Protein AF-A0AAN6TRQ9-F1 (afdb_monomer_lite)

Foldseek 3Di:
DDDPDDDDDDPVVVVVLVVVCVVPPDDQDDLVRLCVQQVFQAAAAEEEDQADPDPVLVVLLVCLLLVLLVVVCVVVVVVVNNVRYDYHYDDDCVQRHNDDPLSVLVVLQCCCCPNPVVVRSVPTNDDVVPCVLRCHNFKHWYCHPVQSVLSPDPVCLPPPLRHWIFIAGSVVSVVVVVVCVVVVVVVVVVLVVVVVVVVVVLVVQCVPDDPVVNVVSVVVVVVVVVVVVVVVPPPPVVVVVVVVVRRPRAGSSCSNVSNRRD

Radius of gyration: 25.66 Å; chains: 1; bounding box: 61×47×82 Å

Organism: NCBI:txid2587402

Structure (mmCIF, N/CA/C/O backbone):
data_AF-A0AAN6TRQ9-F1
#
_entry.id   AF-A0AAN6TRQ9-F1
#
loop_
_atom_site.group_PDB
_atom_site.id
_atom_site.type_symbol
_atom_site.label_atom_id
_atom_site.label_alt_id
_atom_site.label_comp_id
_atom_site.label_asym_id
_atom_site.label_entity_id
_atom_site.label_seq_id
_atom_site.pdbx_PDB_ins_code
_atom_site.Cartn_x
_atom_site.Cartn_y
_atom_site.Cartn_z
_atom_site.occupancy
_atom_site.B_iso_or_equiv
_atom_site.auth_seq_id
_atom_site.auth_comp_id
_atom_site.auth_asym_id
_atom_site.auth_atom_id
_atom_site.pdbx_PDB_model_num
ATOM 1 N N . MET A 1 1 ? 8.685 31.682 -26.321 1.00 34.47 1 MET A N 1
ATOM 2 C CA . MET A 1 1 ? 8.101 30.435 -25.786 1.00 34.47 1 MET A CA 1
ATOM 3 C C . MET A 1 1 ? 7.686 30.730 -24.355 1.00 34.47 1 MET A C 1
ATOM 5 O O . MET A 1 1 ? 8.534 31.155 -23.585 1.00 34.47 1 MET A O 1
ATOM 9 N N . ALA A 1 2 ? 6.388 30.681 -24.053 1.00 25.80 2 ALA A N 1
ATOM 10 C CA . ALA A 1 2 ? 5.861 31.024 -22.733 1.00 25.80 2 ALA A CA 1
ATOM 11 C C . ALA A 1 2 ? 6.050 29.839 -21.774 1.00 25.80 2 ALA A C 1
ATOM 13 O O . ALA A 1 2 ? 5.750 28.707 -22.147 1.00 25.80 2 ALA A O 1
ATOM 14 N N . GLN A 1 3 ? 6.563 30.100 -20.569 1.00 24.86 3 GLN A N 1
ATOM 15 C CA . GLN A 1 3 ? 6.623 29.107 -19.496 1.00 24.86 3 GLN A CA 1
ATOM 16 C C . GLN A 1 3 ? 5.197 28.682 -19.107 1.00 24.86 3 GLN A C 1
ATOM 18 O O . GLN A 1 3 ? 4.316 29.547 -19.032 1.00 24.86 3 GLN A O 1
ATOM 23 N N . PRO A 1 4 ? 4.932 27.385 -18.870 1.00 29.94 4 PRO A N 1
ATOM 24 C CA . PRO A 1 4 ? 3.625 26.955 -18.405 1.00 29.94 4 PRO A CA 1
ATOM 25 C C . PRO A 1 4 ? 3.405 27.464 -16.976 1.00 29.94 4 PRO A C 1
ATOM 27 O O . PRO A 1 4 ? 4.242 27.299 -16.091 1.00 29.94 4 PRO A O 1
ATOM 30 N N . ASN A 1 5 ? 2.265 28.122 -16.784 1.00 24.77 5 ASN A N 1
ATOM 31 C CA . ASN A 1 5 ? 1.825 28.718 -15.530 1.00 24.77 5 ASN A CA 1
ATOM 32 C C . ASN A 1 5 ? 1.507 27.596 -14.521 1.00 24.77 5 ASN A C 1
ATOM 34 O O . ASN A 1 5 ? 0.417 27.022 -14.548 1.00 24.77 5 ASN A O 1
ATOM 38 N N . PHE A 1 6 ? 2.466 27.253 -13.660 1.00 32.12 6 PHE A N 1
ATOM 39 C CA . PHE A 1 6 ? 2.251 26.348 -12.532 1.00 32.12 6 PHE A CA 1
ATOM 40 C C . PHE A 1 6 ? 1.432 27.063 -11.454 1.00 32.12 6 PHE A C 1
ATOM 42 O O . PHE A 1 6 ? 1.799 28.148 -11.001 1.00 32.12 6 PHE A O 1
ATOM 49 N N . ARG A 1 7 ? 0.320 26.459 -11.020 1.00 30.28 7 ARG A N 1
ATOM 50 C CA . ARG A 1 7 ? -0.331 26.874 -9.773 1.00 30.28 7 ARG A CA 1
ATOM 51 C C . ARG A 1 7 ? 0.439 26.254 -8.599 1.00 30.28 7 ARG A C 1
ATOM 53 O O . ARG A 1 7 ? 0.740 25.065 -8.672 1.00 30.28 7 ARG A O 1
ATOM 60 N N . PRO A 1 8 ? 0.755 27.019 -7.541 1.00 29.09 8 PRO A N 1
ATOM 61 C CA . PRO A 1 8 ? 1.387 26.471 -6.346 1.00 29.09 8 PRO A CA 1
ATOM 62 C C . PRO A 1 8 ? 0.467 25.447 -5.664 1.00 29.09 8 PRO A C 1
ATOM 64 O O . PRO A 1 8 ? -0.761 25.565 -5.732 1.00 29.09 8 PRO A O 1
ATOM 67 N N . PHE A 1 9 ? 1.078 24.443 -5.029 1.00 37.16 9 PHE A N 1
ATOM 68 C CA . PHE A 1 9 ? 0.403 23.403 -4.253 1.00 37.16 9 PHE A CA 1
ATOM 69 C C . PHE A 1 9 ? -0.529 23.995 -3.181 1.00 37.16 9 PHE A C 1
ATOM 71 O O . PHE A 1 9 ? -0.350 25.117 -2.708 1.00 37.16 9 PHE A O 1
ATOM 78 N N . SER A 1 10 ? -1.553 23.231 -2.786 1.00 39.47 10 SER A N 1
ATOM 79 C CA . SER A 1 10 ? -2.399 23.601 -1.651 1.00 39.47 10 SER A CA 1
ATOM 80 C C . SER A 1 10 ? -1.577 23.553 -0.362 1.00 39.47 10 SER A C 1
ATOM 82 O O . SER A 1 10 ? -0.941 22.545 -0.074 1.00 39.47 10 SER A O 1
ATOM 84 N N . THR A 1 11 ? -1.699 24.587 0.468 1.00 33.66 11 THR A N 1
ATOM 85 C CA . THR A 1 11 ? -0.972 24.763 1.742 1.00 33.66 11 THR A CA 1
ATOM 86 C C . THR A 1 11 ? -1.112 23.613 2.752 1.00 33.66 11 THR A C 1
ATOM 88 O O . THR A 1 11 ? -0.285 23.490 3.644 1.00 33.66 11 THR A O 1
ATOM 91 N N . HIS A 1 12 ? -2.139 22.766 2.624 1.00 32.84 12 HIS A N 1
ATOM 92 C CA . HIS A 1 12 ? -2.345 21.586 3.473 1.00 32.84 12 HIS A CA 1
ATOM 93 C C . HIS A 1 12 ? -1.446 20.407 3.066 1.00 32.84 12 HIS A C 1
ATOM 95 O O . HIS A 1 12 ? -0.814 19.796 3.914 1.00 32.84 12 HIS A O 1
ATOM 101 N N . VAL A 1 13 ? -1.313 20.169 1.756 1.00 37.28 13 VAL A N 1
ATOM 102 C CA . VAL A 1 13 ? -0.462 19.108 1.187 1.00 37.28 13 VAL A CA 1
ATOM 103 C C . VAL A 1 13 ? 1.016 19.433 1.408 1.00 37.28 13 VAL A C 1
ATOM 105 O O . VAL A 1 13 ? 1.807 18.553 1.714 1.00 37.28 13 VAL A O 1
ATOM 108 N N . GLN A 1 14 ? 1.381 20.718 1.337 1.00 35.12 14 GLN A N 1
ATOM 109 C CA . GLN A 1 14 ? 2.723 21.178 1.707 1.00 35.12 14 GLN A CA 1
ATOM 110 C C . GLN A 1 14 ? 3.063 20.863 3.163 1.00 35.12 14 GLN A C 1
ATOM 112 O O . GLN A 1 14 ? 4.163 20.402 3.433 1.00 35.12 14 GLN A O 1
ATOM 117 N N . LYS A 1 15 ? 2.110 21.044 4.080 1.00 39.12 15 LYS A N 1
ATOM 118 C CA . LYS A 1 15 ? 2.327 20.790 5.503 1.00 39.12 15 LYS A CA 1
ATOM 119 C C . LYS A 1 15 ? 2.511 19.298 5.810 1.00 39.12 15 LYS A C 1
ATOM 121 O O . LYS A 1 15 ? 3.395 18.943 6.573 1.00 39.12 15 LYS A O 1
ATOM 126 N N . GLU A 1 16 ? 1.729 18.422 5.183 1.00 39.66 16 GLU A N 1
ATOM 127 C CA . GLU A 1 16 ? 1.841 16.964 5.373 1.00 39.66 16 GLU A CA 1
ATOM 128 C C . GLU A 1 16 ? 3.154 16.384 4.821 1.00 39.66 16 GLU A C 1
ATOM 130 O O . GLU A 1 16 ? 3.711 15.440 5.386 1.00 39.66 16 GLU A O 1
ATOM 135 N N . VAL A 1 17 ? 3.661 16.964 3.729 1.00 40.00 17 VAL A N 1
ATOM 136 C CA . VAL A 1 17 ? 4.976 16.643 3.155 1.00 40.00 17 VAL A CA 1
ATOM 137 C C . VAL A 1 17 ? 6.102 17.216 4.028 1.00 40.00 17 VAL A C 1
ATOM 139 O O . VAL A 1 17 ? 7.085 16.530 4.300 1.00 40.00 17 VAL A O 1
ATOM 142 N N . GLU A 1 18 ? 5.946 18.435 4.551 1.00 39.66 18 GLU A N 1
ATOM 143 C CA . GLU A 1 18 ? 6.893 19.066 5.484 1.00 39.66 18 GLU A CA 1
ATOM 144 C C . GLU A 1 18 ? 7.009 18.304 6.818 1.00 39.66 18 GLU A C 1
ATOM 146 O O . GLU A 1 18 ? 8.126 18.051 7.275 1.00 39.66 18 GLU A O 1
ATOM 151 N N . ASP A 1 19 ? 5.891 17.873 7.411 1.00 46.31 19 ASP A N 1
ATOM 152 C CA . ASP A 1 19 ? 5.863 17.090 8.657 1.00 46.31 19 ASP A CA 1
ATOM 153 C C . ASP A 1 19 ? 6.505 15.698 8.463 1.00 46.31 19 ASP A C 1
ATOM 155 O O . ASP A 1 19 ? 7.190 15.180 9.349 1.00 46.31 19 ASP A O 1
ATOM 159 N N . PHE A 1 20 ? 6.355 15.104 7.275 1.00 43.03 20 PHE A N 1
ATOM 160 C CA . PHE A 1 20 ? 7.018 13.852 6.904 1.00 43.03 20 PHE A CA 1
ATOM 161 C C . PHE A 1 20 ? 8.539 14.015 6.748 1.00 43.03 20 PHE A C 1
ATOM 163 O O . PHE A 1 20 ? 9.301 13.207 7.287 1.00 43.03 20 PHE A O 1
ATOM 170 N N . HIS A 1 21 ? 8.983 15.087 6.086 1.00 41.44 21 HIS A N 1
ATOM 171 C CA . HIS A 1 21 ? 10.401 15.435 5.934 1.00 41.44 21 HIS A CA 1
ATOM 172 C C . HIS A 1 21 ? 11.085 15.811 7.254 1.00 41.44 21 HIS A C 1
ATOM 174 O O . HIS A 1 21 ? 12.287 15.599 7.407 1.00 41.44 21 HIS A O 1
ATOM 180 N N . ALA A 1 22 ? 10.342 16.359 8.219 1.00 48.09 22 ALA A N 1
ATOM 181 C CA . ALA A 1 22 ? 10.867 16.653 9.550 1.00 48.09 22 ALA A CA 1
ATOM 182 C C . ALA A 1 22 ? 11.219 15.377 10.340 1.00 48.09 22 ALA A C 1
ATOM 184 O O . ALA A 1 22 ? 12.119 15.402 11.180 1.00 48.09 22 ALA A O 1
ATOM 185 N N . LEU A 1 23 ? 10.529 14.265 10.059 1.00 41.12 23 LEU A N 1
ATOM 186 C CA . LEU A 1 23 ? 10.746 12.961 10.696 1.00 41.12 23 LEU A CA 1
ATOM 187 C C . LEU A 1 23 ? 11.734 12.066 9.930 1.00 41.12 23 LEU A C 1
ATOM 189 O O . LEU A 1 23 ? 12.375 11.215 10.545 1.00 41.12 23 LEU A O 1
ATOM 193 N N . HIS A 1 24 ? 11.885 12.275 8.620 1.00 44.88 24 HIS A N 1
ATOM 194 C CA . HIS A 1 24 ? 12.792 11.524 7.748 1.00 44.88 24 HIS A CA 1
ATOM 195 C C . HIS A 1 24 ? 13.655 12.520 6.963 1.00 44.88 24 HIS A C 1
ATOM 197 O O . HIS A 1 24 ? 13.258 12.956 5.878 1.00 44.88 24 HIS A O 1
ATOM 203 N N . PRO A 1 25 ? 14.798 12.961 7.528 1.00 42.22 25 PRO A N 1
ATOM 204 C CA . PRO A 1 25 ? 15.651 13.932 6.866 1.00 42.22 25 PRO A CA 1
ATOM 205 C C . PRO A 1 25 ? 16.107 13.360 5.528 1.00 42.22 25 PRO A C 1
ATOM 207 O O . PRO A 1 25 ? 16.656 12.261 5.485 1.00 42.22 25 PRO A O 1
ATOM 210 N N . ARG A 1 26 ? 15.866 14.131 4.462 1.00 49.53 26 ARG A N 1
ATOM 211 C CA . ARG A 1 26 ? 16.239 13.797 3.085 1.00 49.53 26 ARG A CA 1
ATOM 212 C C . ARG A 1 26 ? 17.622 13.168 3.048 1.00 49.53 26 ARG A C 1
ATOM 214 O O . ARG A 1 26 ? 18.591 13.773 3.518 1.00 49.53 26 ARG A O 1
ATOM 221 N N . THR A 1 27 ? 17.728 11.996 2.443 1.00 50.50 27 THR A N 1
ATOM 222 C CA . THR A 1 27 ? 19.018 11.590 1.913 1.00 50.50 27 THR A CA 1
ATOM 223 C C . THR A 1 27 ? 19.119 12.218 0.529 1.00 50.50 27 THR A C 1
ATOM 225 O O . THR A 1 27 ? 18.255 12.012 -0.308 1.00 50.50 27 THR A O 1
ATOM 228 N N . ASP A 1 28 ? 20.137 13.044 0.271 1.00 50.62 28 ASP A N 1
ATOM 229 C CA . ASP A 1 28 ? 20.375 13.652 -1.055 1.00 50.62 28 ASP A CA 1
ATOM 230 C C . ASP A 1 28 ? 20.793 12.596 -2.111 1.00 50.62 28 ASP A C 1
ATOM 232 O O . ASP A 1 28 ? 21.607 12.870 -2.991 1.00 50.62 28 ASP A O 1
ATOM 236 N N . ARG A 1 29 ? 20.315 11.351 -1.988 1.00 59.12 29 ARG A N 1
ATOM 237 C CA . ARG A 1 29 ? 20.721 10.221 -2.814 1.00 59.12 29 ARG A CA 1
ATOM 238 C C . ARG A 1 29 ? 19.719 10.003 -3.926 1.00 59.12 29 ARG A C 1
ATOM 240 O O . ARG A 1 29 ? 18.521 9.912 -3.691 1.00 59.12 29 ARG A O 1
ATOM 247 N N . THR A 1 30 ? 20.214 9.844 -5.145 1.00 68.44 30 THR A N 1
ATOM 248 C CA . THR A 1 30 ? 19.359 9.371 -6.238 1.00 68.44 30 THR A CA 1
ATOM 249 C C . THR A 1 30 ? 18.897 7.933 -5.966 1.00 68.44 30 THR A C 1
ATOM 251 O O . THR A 1 30 ? 19.553 7.180 -5.239 1.00 68.44 30 THR A O 1
ATOM 254 N N . ILE A 1 31 ? 17.806 7.498 -6.607 1.00 69.88 31 ILE A N 1
ATOM 255 C CA . ILE A 1 31 ? 17.335 6.100 -6.543 1.00 69.88 31 ILE A CA 1
ATOM 256 C C . ILE A 1 31 ? 18.476 5.118 -6.870 1.00 69.88 31 ILE A C 1
ATOM 258 O O . ILE A 1 31 ? 18.611 4.078 -6.229 1.00 69.88 31 ILE A O 1
ATOM 262 N N . GLU A 1 32 ? 19.341 5.451 -7.832 1.00 72.56 32 GLU A N 1
ATOM 263 C CA . GLU A 1 32 ? 20.522 4.647 -8.164 1.00 72.56 32 GLU A CA 1
ATOM 264 C C . GLU A 1 32 ? 21.530 4.556 -7.018 1.00 72.56 32 GLU A C 1
ATOM 266 O O . GLU A 1 32 ? 22.071 3.483 -6.742 1.00 72.56 32 GLU A O 1
ATOM 271 N N . GLU A 1 33 ? 21.809 5.679 -6.359 1.00 75.12 33 GLU A N 1
ATOM 272 C CA . GLU A 1 33 ? 22.741 5.737 -5.238 1.00 75.12 33 GLU A CA 1
ATOM 273 C C . GLU A 1 33 ? 22.208 4.952 -4.048 1.00 75.12 33 GLU A C 1
ATOM 275 O O . GLU A 1 33 ? 22.981 4.220 -3.429 1.00 75.12 33 GLU A O 1
ATOM 280 N N . ALA A 1 34 ? 20.904 5.024 -3.774 1.00 73.69 34 ALA A N 1
ATOM 281 C CA . ALA A 1 34 ? 20.248 4.188 -2.775 1.00 73.69 34 ALA A CA 1
ATOM 282 C C . ALA A 1 34 ? 20.371 2.698 -3.138 1.00 73.69 34 ALA A C 1
ATOM 284 O O . ALA A 1 34 ? 20.876 1.906 -2.338 1.00 73.69 34 ALA A O 1
ATOM 285 N N . LEU A 1 35 ? 20.021 2.310 -4.370 1.00 79.25 35 LEU A N 1
ATOM 286 C CA . LEU A 1 35 ? 20.143 0.925 -4.839 1.00 79.25 35 LEU A CA 1
ATOM 287 C C . LEU A 1 35 ? 21.579 0.402 -4.717 1.00 79.25 35 LEU A C 1
ATOM 289 O O . LEU A 1 35 ? 21.809 -0.687 -4.187 1.00 79.25 35 LEU A O 1
ATOM 293 N N . LYS A 1 36 ? 22.569 1.192 -5.139 1.00 82.06 36 LYS A N 1
ATOM 294 C CA . LYS A 1 36 ? 23.987 0.829 -5.057 1.00 82.06 36 LYS A CA 1
ATOM 295 C C . LYS A 1 36 ? 24.478 0.755 -3.615 1.00 82.06 36 LYS A C 1
ATOM 297 O O . LYS A 1 36 ? 25.169 -0.200 -3.259 1.00 82.06 36 LYS A O 1
ATOM 302 N N . HIS A 1 37 ? 24.135 1.742 -2.793 1.00 80.81 37 HIS A N 1
ATOM 303 C CA . HIS A 1 37 ? 24.556 1.820 -1.397 1.00 80.81 37 HIS A CA 1
ATOM 304 C C . HIS A 1 37 ? 24.001 0.646 -0.585 1.00 80.81 37 HIS A C 1
ATOM 306 O O . HIS A 1 37 ? 24.742 0.013 0.168 1.00 80.81 37 HIS A O 1
ATOM 312 N N . TYR A 1 38 ? 22.735 0.287 -0.806 1.00 80.44 38 TYR A N 1
ATOM 313 C CA . TYR A 1 38 ? 22.096 -0.842 -0.132 1.00 80.44 38 TYR A CA 1
ATOM 314 C C . TYR A 1 38 ? 22.322 -2.184 -0.828 1.00 80.44 38 TYR A C 1
ATOM 316 O O . TYR A 1 38 ? 21.954 -3.213 -0.268 1.00 80.44 38 TYR A O 1
ATOM 324 N N . ARG A 1 39 ? 22.984 -2.214 -1.993 1.00 86.50 39 ARG A N 1
ATOM 325 C CA . ARG A 1 39 ? 23.174 -3.418 -2.826 1.00 86.50 39 ARG A CA 1
ATOM 326 C C . ARG A 1 39 ? 21.841 -4.097 -3.157 1.00 86.50 39 ARG A C 1
ATOM 328 O O . ARG A 1 39 ? 21.713 -5.316 -3.069 1.00 86.50 39 ARG A O 1
ATOM 335 N N . LEU A 1 40 ? 20.853 -3.282 -3.503 1.00 84.62 40 LEU A N 1
ATOM 336 C CA . LEU A 1 40 ? 19.534 -3.704 -3.950 1.00 84.62 40 LEU A CA 1
ATOM 337 C C . LEU A 1 40 ? 19.499 -3.745 -5.477 1.00 84.62 40 LEU A C 1
ATOM 339 O O . LEU A 1 40 ? 20.074 -2.892 -6.150 1.00 84.62 40 LEU A O 1
ATOM 343 N N . CYS A 1 41 ? 18.806 -4.738 -6.025 1.00 78.94 41 CYS A N 1
ATOM 344 C CA . CYS A 1 41 ? 18.667 -4.919 -7.470 1.00 78.94 41 CYS A CA 1
ATOM 345 C C . CYS A 1 41 ? 17.336 -4.393 -8.029 1.00 78.94 41 CYS A C 1
ATOM 347 O O . CYS A 1 41 ? 17.154 -4.385 -9.245 1.00 78.94 41 CYS A O 1
ATOM 349 N N . GLN A 1 42 ? 16.405 -3.983 -7.162 1.00 84.12 42 GLN A N 1
ATOM 350 C CA . GLN A 1 42 ? 15.061 -3.546 -7.541 1.00 84.12 42 GLN A CA 1
ATOM 351 C C . GLN A 1 42 ? 14.572 -2.394 -6.659 1.00 84.12 42 GLN A C 1
ATOM 353 O O . GLN A 1 42 ? 14.795 -2.394 -5.445 1.00 84.12 42 GLN A O 1
ATOM 358 N N . CYS A 1 43 ? 13.847 -1.457 -7.270 1.00 81.19 43 CYS A N 1
ATOM 359 C CA . CYS A 1 43 ? 13.016 -0.452 -6.607 1.00 81.19 43 CYS A CA 1
ATOM 360 C C . CYS A 1 43 ? 11.564 -0.550 -7.117 1.00 81.19 43 CYS A C 1
ATOM 362 O O . CYS A 1 43 ? 11.245 -1.405 -7.939 1.00 81.19 43 CYS A O 1
ATOM 364 N N . GLY A 1 44 ? 10.656 0.280 -6.614 1.00 84.31 44 GLY A N 1
ATOM 365 C CA . GLY A 1 44 ? 9.241 0.326 -6.991 1.00 84.31 44 GLY A CA 1
ATOM 366 C C . GLY A 1 44 ? 8.309 -0.156 -5.889 1.00 84.31 44 GLY A C 1
ATOM 367 O O . GLY A 1 44 ? 8.671 -0.160 -4.720 1.00 84.31 44 GLY A O 1
ATOM 368 N N . PHE A 1 45 ? 7.095 -0.556 -6.251 1.00 86.25 45 PHE A N 1
ATOM 369 C CA . PHE A 1 45 ? 6.044 -0.847 -5.280 1.00 86.25 45 PHE A CA 1
ATOM 370 C C . PHE A 1 45 ? 5.497 -2.261 -5.421 1.00 86.25 45 PHE A C 1
ATOM 372 O O . PHE A 1 45 ? 5.402 -2.816 -6.523 1.00 86.25 45 PHE A O 1
ATOM 379 N N . VAL A 1 46 ? 5.080 -2.804 -4.281 1.00 93.62 46 VAL A N 1
ATOM 380 C CA . VAL A 1 46 ? 4.182 -3.954 -4.211 1.00 93.62 46 VAL A CA 1
ATOM 381 C C . VAL A 1 46 ? 2.752 -3.428 -4.140 1.00 93.62 46 VAL A C 1
ATOM 383 O O . VAL A 1 46 ? 2.451 -2.576 -3.309 1.00 93.62 46 VAL A O 1
ATOM 386 N N . ILE A 1 47 ? 1.880 -3.907 -5.022 1.00 94.94 47 ILE A N 1
ATOM 387 C CA . ILE A 1 47 ? 0.473 -3.517 -5.114 1.00 94.94 47 ILE A CA 1
ATOM 388 C C . ILE A 1 47 ? -0.382 -4.746 -4.814 1.00 94.94 47 ILE A C 1
ATOM 390 O O . ILE A 1 47 ? -0.287 -5.745 -5.525 1.00 94.94 47 ILE A O 1
ATOM 394 N N . PHE A 1 48 ? -1.238 -4.659 -3.802 1.00 96.69 48 PHE A N 1
ATOM 395 C CA . PHE A 1 48 ? -2.271 -5.654 -3.531 1.00 96.69 48 PHE A CA 1
ATOM 396 C C . PHE A 1 48 ? -3.582 -5.228 -4.185 1.00 96.69 48 PHE A C 1
ATOM 398 O O . PHE A 1 48 ? -4.089 -4.135 -3.919 1.00 96.69 48 PHE A O 1
ATOM 405 N N . ARG A 1 49 ? -4.132 -6.101 -5.033 1.00 96.94 49 ARG A N 1
ATOM 406 C CA . ARG A 1 49 ? -5.487 -5.947 -5.565 1.00 96.94 49 ARG A CA 1
ATOM 407 C C . ARG A 1 49 ? -6.484 -6.553 -4.581 1.00 96.94 49 ARG A C 1
ATOM 409 O O . ARG A 1 49 ? -6.554 -7.778 -4.464 1.00 96.94 49 ARG A O 1
ATOM 416 N N . CYS A 1 50 ? -7.261 -5.696 -3.929 1.00 96.62 50 CYS A N 1
ATOM 417 C CA . CYS A 1 50 ? -8.222 -6.078 -2.893 1.00 96.62 50 CYS A CA 1
ATOM 418 C C . CYS A 1 50 ? -9.686 -5.996 -3.357 1.00 96.62 50 CYS A C 1
ATOM 420 O O . CYS A 1 50 ? -10.604 -6.195 -2.575 1.00 96.62 50 CYS A O 1
ATOM 422 N N . THR A 1 51 ? -9.921 -5.687 -4.632 1.00 94.25 51 THR A N 1
ATOM 423 C CA . THR A 1 51 ? -11.251 -5.728 -5.252 1.00 94.25 51 THR A CA 1
ATOM 424 C C . THR A 1 51 ? -11.171 -6.319 -6.654 1.00 94.25 51 THR A C 1
ATOM 426 O O . THR A 1 51 ? -10.278 -6.009 -7.460 1.00 94.25 51 THR A O 1
ATOM 429 N N . TYR A 1 52 ? -12.146 -7.165 -6.969 1.00 95.62 52 TYR A N 1
ATOM 430 C CA . TYR A 1 52 ? -12.263 -7.819 -8.271 1.00 95.62 52 TYR A CA 1
ATOM 431 C C . TYR A 1 52 ? -13.555 -7.436 -9.005 1.00 95.62 52 TYR A C 1
ATOM 433 O O . TYR A 1 52 ? -13.868 -8.001 -10.055 1.00 95.62 52 TYR A O 1
ATOM 441 N N . ARG A 1 53 ? -14.273 -6.415 -8.515 1.00 92.12 53 ARG A N 1
ATOM 442 C CA . ARG A 1 53 ? -15.595 -5.998 -9.022 1.00 92.12 53 ARG A CA 1
ATOM 443 C C . ARG A 1 53 ? -15.567 -5.441 -10.444 1.00 92.12 53 ARG A C 1
ATOM 445 O O . ARG A 1 53 ? -16.554 -5.553 -11.169 1.00 92.12 53 ARG A O 1
ATOM 452 N N . SER A 1 54 ? -14.449 -4.850 -10.875 1.00 92.38 54 SER A N 1
ATOM 453 C CA . SER A 1 54 ? -14.306 -4.340 -12.241 1.00 92.38 54 SER A CA 1
ATOM 454 C C . SER A 1 54 ? -12.890 -4.472 -12.792 1.00 92.38 54 SER A C 1
ATOM 456 O O . SER A 1 54 ? -11.973 -3.757 -12.389 1.00 92.38 54 SER A O 1
ATOM 458 N N . GLN A 1 55 ? -12.731 -5.333 -13.799 1.00 93.81 55 GLN A N 1
ATOM 459 C CA . GLN A 1 55 ? -11.467 -5.464 -14.523 1.00 93.81 55 GLN A CA 1
ATOM 460 C C . GLN A 1 55 ? -11.104 -4.185 -15.290 1.00 93.81 55 GLN A C 1
ATOM 462 O O . GLN A 1 55 ? -9.953 -3.775 -15.289 1.00 93.81 55 GLN A O 1
ATOM 467 N N . TYR A 1 56 ? -12.093 -3.509 -15.881 1.00 91.75 56 TYR A N 1
ATOM 468 C CA . TYR A 1 56 ? -11.872 -2.259 -16.611 1.00 91.75 56 TYR A CA 1
ATOM 469 C C . TYR A 1 56 ? -11.262 -1.162 -15.723 1.00 91.75 56 TYR A C 1
ATOM 471 O O . TYR A 1 56 ? -10.295 -0.509 -16.119 1.00 91.75 56 TYR A O 1
ATOM 479 N N . LYS A 1 57 ? -11.804 -0.969 -14.511 1.00 89.50 57 LYS A N 1
ATOM 480 C CA . LYS A 1 57 ? -11.288 0.028 -13.558 1.00 89.50 57 LYS A CA 1
ATOM 481 C C . LYS A 1 57 ? -9.879 -0.326 -13.099 1.00 89.50 57 LYS A C 1
ATOM 483 O O . LYS A 1 57 ? -9.019 0.547 -13.041 1.00 89.50 57 LYS A O 1
ATOM 488 N N . TRP A 1 58 ? -9.642 -1.610 -12.838 1.00 93.25 58 TRP A N 1
ATOM 489 C CA . TRP A 1 58 ? -8.328 -2.127 -12.478 1.00 93.25 58 TRP A CA 1
ATOM 490 C C . TRP A 1 58 ? -7.282 -1.881 -13.573 1.00 93.25 58 TRP A C 1
ATOM 492 O O . TRP A 1 58 ? -6.231 -1.302 -13.300 1.00 93.25 58 TRP A O 1
ATOM 502 N N . ASP A 1 59 ? -7.583 -2.229 -14.825 1.00 92.56 59 ASP A N 1
ATOM 503 C CA . ASP A 1 59 ? -6.666 -2.015 -15.949 1.00 92.56 59 ASP A CA 1
ATOM 504 C C . ASP A 1 59 ? -6.344 -0.521 -16.124 1.00 92.56 59 ASP A C 1
ATOM 506 O O . ASP A 1 59 ? -5.186 -0.150 -16.339 1.00 92.56 59 ASP A O 1
ATOM 510 N N . LYS A 1 60 ? -7.351 0.353 -15.961 1.00 88.38 60 LYS A N 1
ATOM 511 C CA . LYS A 1 60 ? -7.173 1.813 -15.991 1.00 88.38 60 LYS A CA 1
ATOM 512 C C . LYS A 1 60 ? -6.288 2.299 -14.837 1.00 88.38 60 LYS A C 1
ATOM 514 O O . LYS A 1 60 ? -5.378 3.089 -15.081 1.00 88.38 60 LYS A O 1
ATOM 519 N N . PHE A 1 61 ? -6.497 1.804 -13.616 1.00 88.94 61 PHE A N 1
ATOM 520 C CA . PHE A 1 61 ? -5.667 2.123 -12.448 1.00 88.94 61 PHE A CA 1
ATOM 521 C C . PHE A 1 61 ? -4.200 1.749 -12.691 1.00 88.94 61 PHE A C 1
ATOM 523 O O . PHE A 1 61 ? -3.311 2.592 -12.568 1.00 88.94 61 PHE A O 1
ATOM 530 N N . VAL A 1 62 ? -3.939 0.508 -13.118 1.00 90.44 62 VAL A N 1
ATOM 531 C CA . VAL A 1 62 ? -2.578 0.022 -13.392 1.00 90.44 62 VAL A CA 1
ATOM 532 C C . VAL A 1 62 ? -1.911 0.844 -14.497 1.00 90.44 62 VAL A C 1
ATOM 534 O O . VAL A 1 62 ? -0.724 1.170 -14.394 1.00 90.44 62 VAL A O 1
ATOM 537 N N . ALA A 1 63 ? -2.658 1.196 -15.547 1.00 88.31 63 ALA A N 1
ATOM 538 C CA . ALA A 1 63 ? -2.155 2.022 -16.638 1.00 88.31 63 ALA A CA 1
ATOM 539 C C . ALA A 1 63 ? -1.781 3.438 -16.172 1.00 88.31 63 ALA A C 1
ATOM 541 O O . ALA A 1 63 ? -0.721 3.931 -16.562 1.00 88.31 63 ALA A O 1
ATOM 542 N N . LEU A 1 64 ? -2.599 4.064 -15.319 1.00 84.38 64 LEU A N 1
ATOM 543 C CA . LEU A 1 64 ? -2.333 5.393 -14.760 1.00 84.38 64 LEU A CA 1
ATOM 544 C C . LEU A 1 64 ? -1.103 5.390 -13.853 1.00 84.38 64 LEU A C 1
ATOM 546 O O . LEU A 1 64 ? -0.194 6.185 -14.073 1.00 84.38 64 LEU A O 1
ATOM 550 N N . VAL A 1 65 ? -1.025 4.462 -12.895 1.00 83.12 65 VAL A N 1
ATOM 551 C CA . VAL A 1 65 ? 0.113 4.355 -11.964 1.00 83.12 65 VAL A CA 1
ATOM 552 C C . VAL A 1 65 ? 1.431 4.176 -12.723 1.00 83.12 65 VAL A C 1
ATOM 554 O O . VAL A 1 65 ? 2.390 4.920 -12.519 1.00 83.12 65 VAL A O 1
ATOM 557 N N . LYS A 1 66 ? 1.476 3.230 -13.669 1.00 85.38 66 LYS A N 1
ATOM 558 C CA . LYS A 1 66 ? 2.672 3.002 -14.497 1.00 85.38 66 LYS A CA 1
ATOM 559 C C . LYS A 1 66 ? 2.951 4.161 -15.455 1.00 85.38 66 LYS A C 1
ATOM 561 O O . LYS A 1 66 ? 4.105 4.390 -15.815 1.00 85.38 66 LYS A O 1
ATOM 566 N N . GLY A 1 67 ? 1.905 4.847 -15.915 1.00 82.31 67 GLY A N 1
ATOM 567 C CA . GLY A 1 67 ? 1.992 6.013 -16.788 1.00 82.31 67 GLY A CA 1
ATOM 568 C C . GLY A 1 67 ? 2.669 7.188 -16.101 1.00 82.31 67 GLY A C 1
ATOM 569 O O . GLY A 1 67 ? 3.708 7.639 -16.578 1.00 82.31 67 GLY A O 1
ATOM 570 N N . HIS A 1 68 ? 2.149 7.588 -14.943 1.00 77.75 68 HIS A N 1
ATOM 571 C CA . HIS A 1 68 ? 2.720 8.654 -14.122 1.00 77.75 68 HIS A CA 1
ATOM 572 C C . HIS A 1 68 ? 4.161 8.363 -13.720 1.00 77.75 68 HIS A C 1
ATOM 574 O O . HIS A 1 68 ? 5.011 9.245 -13.792 1.00 77.75 68 HIS A O 1
ATOM 580 N N . ALA A 1 69 ? 4.474 7.113 -13.381 1.00 77.06 69 ALA A N 1
ATOM 581 C CA . ALA A 1 69 ? 5.841 6.763 -13.024 1.00 77.06 69 ALA A CA 1
ATOM 582 C C . ALA A 1 69 ? 6.831 6.884 -14.176 1.00 77.06 69 ALA A C 1
ATOM 584 O O . ALA A 1 69 ? 7.950 7.354 -13.992 1.00 77.06 69 ALA A O 1
ATOM 585 N N . ARG A 1 70 ? 6.405 6.506 -15.381 1.00 77.88 70 ARG A N 1
ATOM 586 C CA . ARG A 1 70 ? 7.210 6.708 -16.583 1.00 77.88 70 ARG A CA 1
ATOM 587 C C . ARG A 1 70 ? 7.408 8.196 -16.871 1.00 77.88 70 ARG A C 1
ATOM 589 O O . ARG A 1 70 ? 8.539 8.594 -17.120 1.00 77.88 70 ARG A O 1
ATOM 596 N N . GLU A 1 71 ? 6.343 8.994 -16.814 1.00 76.38 71 GLU A N 1
ATOM 597 C CA . GLU A 1 71 ? 6.413 10.447 -17.030 1.00 76.38 71 GLU A CA 1
ATOM 598 C C . GLU A 1 71 ? 7.349 11.125 -16.022 1.00 76.38 71 GLU A C 1
ATOM 600 O O . GLU A 1 71 ? 8.127 12.001 -16.395 1.00 76.38 71 GLU A O 1
ATOM 605 N N . TYR A 1 72 ? 7.320 10.687 -14.762 1.00 72.06 72 TYR A N 1
ATOM 606 C CA . TYR A 1 72 ? 8.235 11.155 -13.727 1.00 72.06 72 TYR A CA 1
ATOM 607 C C . TYR A 1 72 ? 9.696 10.831 -14.072 1.00 72.06 72 TYR A C 1
ATOM 609 O O . TYR A 1 72 ? 10.529 11.736 -14.114 1.00 72.06 72 TYR A O 1
ATOM 617 N N . CYS A 1 73 ? 10.012 9.564 -14.371 1.00 70.81 73 CYS A N 1
ATOM 618 C CA . CYS A 1 73 ? 11.373 9.160 -14.735 1.00 70.81 73 CYS A CA 1
ATOM 619 C C . CYS A 1 73 ? 11.888 9.912 -15.974 1.00 70.81 73 CYS A C 1
ATOM 621 O O . CYS A 1 73 ? 13.051 10.304 -16.004 1.00 70.81 73 CYS A O 1
ATOM 623 N N . GLU A 1 74 ? 11.028 10.135 -16.974 1.00 73.56 74 GLU A N 1
ATOM 624 C CA . GLU A 1 74 ? 11.361 10.893 -18.188 1.00 73.56 74 GLU A CA 1
ATOM 625 C C . GLU A 1 74 ? 11.622 12.375 -17.884 1.00 73.56 74 GLU A C 1
ATOM 627 O O . GLU A 1 74 ? 12.580 12.949 -18.394 1.00 73.56 74 GLU A O 1
ATOM 632 N N . LYS A 1 75 ? 10.807 12.995 -17.023 1.00 68.06 75 LYS A N 1
ATOM 633 C CA . LYS A 1 75 ? 10.936 14.411 -16.649 1.00 68.06 75 LYS A CA 1
ATOM 634 C C . LYS A 1 75 ? 12.215 14.712 -15.867 1.00 68.06 75 LYS A C 1
ATOM 636 O O . LYS A 1 75 ? 12.774 15.793 -16.028 1.00 68.06 75 LYS A O 1
ATOM 641 N N . TRP A 1 76 ? 12.635 13.794 -15.003 1.00 66.06 76 TRP A N 1
ATOM 642 C CA . TRP A 1 76 ? 13.795 13.975 -14.127 1.00 66.06 76 TRP A CA 1
ATOM 643 C C . TRP A 1 76 ? 15.070 13.313 -14.660 1.00 66.06 76 TRP A C 1
ATOM 645 O O . TRP A 1 76 ? 16.057 13.236 -13.936 1.00 66.06 76 TRP A O 1
ATOM 655 N N . GLU A 1 77 ? 15.048 12.844 -15.914 1.00 65.50 77 GLU A N 1
ATOM 656 C CA . GLU A 1 77 ? 16.179 12.194 -16.595 1.00 65.50 77 GLU A CA 1
ATOM 657 C C . GLU A 1 77 ? 16.773 11.009 -15.804 1.00 65.50 77 GLU A C 1
ATOM 659 O O . GLU A 1 77 ? 17.938 10.649 -15.962 1.00 65.50 77 GLU A O 1
ATOM 664 N N . VAL A 1 78 ? 15.958 10.347 -14.974 1.00 66.25 78 VAL A N 1
ATOM 665 C CA . VAL A 1 78 ? 16.371 9.184 -14.170 1.00 66.25 78 VAL A CA 1
ATOM 666 C C . VAL A 1 78 ? 16.146 7.904 -14.980 1.00 66.25 78 VAL A C 1
ATOM 668 O O . VAL A 1 78 ? 15.370 7.017 -14.617 1.00 66.25 78 VAL A O 1
ATOM 671 N N . GLU A 1 79 ? 16.784 7.840 -16.148 1.00 63.50 79 GLU A N 1
ATOM 672 C CA . GLU A 1 79 ? 16.603 6.773 -17.145 1.00 63.50 79 GLU A CA 1
ATOM 673 C C . GLU A 1 79 ? 16.986 5.391 -16.593 1.00 63.50 79 GLU A C 1
ATOM 675 O O . GLU A 1 79 ? 16.304 4.397 -16.819 1.00 63.50 79 GLU A O 1
ATOM 680 N N . SER A 1 80 ? 18.020 5.352 -15.766 1.00 61.41 80 SER A N 1
ATOM 681 C CA . SER A 1 80 ? 18.465 4.208 -14.964 1.00 61.41 80 SER A CA 1
ATOM 682 C C . SER A 1 80 ? 17.423 3.699 -13.954 1.00 61.41 80 SER A C 1
ATOM 684 O O . SER A 1 80 ? 17.303 2.491 -13.737 1.00 61.41 80 SER A O 1
ATOM 686 N N . ALA A 1 81 ? 16.638 4.591 -13.335 1.00 61.47 81 ALA A N 1
ATOM 687 C CA . ALA A 1 81 ? 15.587 4.207 -12.396 1.00 61.47 81 ALA A CA 1
ATOM 688 C C . ALA A 1 81 ? 14.418 3.545 -13.122 1.00 61.47 81 ALA A C 1
ATOM 690 O O . ALA A 1 81 ? 13.763 2.685 -12.539 1.00 61.47 81 ALA A O 1
ATOM 691 N N . ARG A 1 82 ? 14.195 3.860 -14.405 1.00 68.88 82 ARG A N 1
ATOM 692 C CA . ARG A 1 82 ? 13.169 3.209 -15.232 1.00 68.88 82 ARG A CA 1
ATOM 693 C C . ARG A 1 82 ? 13.386 1.698 -15.332 1.00 68.88 82 ARG A C 1
ATOM 695 O O . ARG A 1 82 ? 12.419 0.943 -15.247 1.00 68.88 82 ARG A O 1
ATOM 702 N N . ASP A 1 83 ? 14.636 1.260 -15.476 1.00 70.06 83 ASP A N 1
ATOM 703 C CA . ASP A 1 83 ? 14.980 -0.162 -15.610 1.00 70.06 83 ASP A CA 1
ATOM 704 C C . ASP A 1 83 ? 14.903 -0.917 -14.277 1.00 70.06 83 ASP A C 1
ATOM 706 O O . ASP A 1 83 ? 14.573 -2.112 -14.254 1.00 70.06 83 ASP A O 1
ATOM 710 N N . CYS A 1 84 ? 15.155 -0.213 -13.172 1.00 69.81 84 CYS A N 1
ATOM 711 C CA . CYS A 1 84 ? 15.116 -0.743 -11.809 1.00 69.81 84 CYS A CA 1
ATOM 712 C C . CYS A 1 84 ? 13.715 -0.701 -11.178 1.00 69.81 84 CYS A C 1
ATOM 714 O O . CYS A 1 84 ? 13.455 -1.460 -10.239 1.00 69.81 84 CYS A O 1
ATOM 716 N N . LEU A 1 85 ? 12.811 0.142 -11.693 1.00 80.06 85 LEU A N 1
ATOM 717 C CA . LEU A 1 85 ? 11.448 0.290 -11.192 1.00 80.06 85 LEU A CA 1
ATOM 718 C C . LEU A 1 85 ? 10.616 -0.952 -11.530 1.00 80.06 85 LEU A C 1
ATOM 720 O O . LE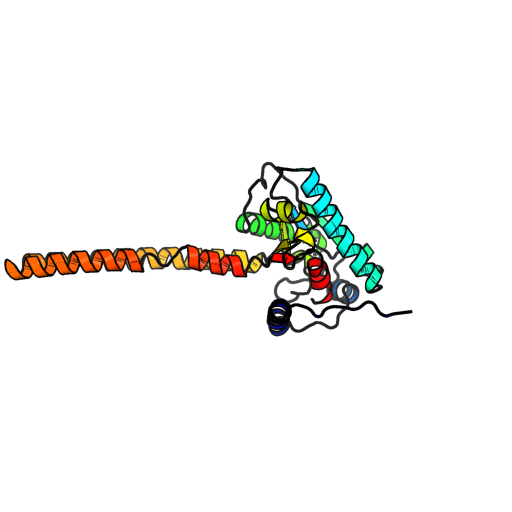U A 1 85 ? 10.346 -1.284 -12.689 1.00 80.06 85 LEU A O 1
ATOM 724 N N . ARG A 1 86 ? 10.193 -1.661 -10.489 1.00 86.94 86 ARG A N 1
ATOM 725 C CA . ARG A 1 86 ? 9.420 -2.898 -10.568 1.00 86.94 86 ARG A CA 1
ATOM 726 C C . ARG A 1 86 ? 8.075 -2.721 -9.882 1.00 86.94 86 ARG A C 1
ATOM 728 O O . ARG A 1 86 ? 7.984 -2.346 -8.717 1.00 86.94 86 ARG A O 1
ATOM 735 N N . TRP A 1 87 ? 7.028 -3.050 -10.628 1.00 88.38 87 TRP A N 1
ATOM 736 C CA . TRP A 1 87 ? 5.651 -3.096 -10.152 1.00 88.38 87 TRP A CA 1
ATOM 737 C C . TRP A 1 87 ? 5.292 -4.544 -9.848 1.00 88.38 87 TRP A C 1
ATOM 739 O O . TRP A 1 87 ? 4.993 -5.308 -10.769 1.00 88.38 87 TRP A O 1
ATOM 749 N N . THR A 1 88 ? 5.347 -4.926 -8.577 1.00 94.00 88 THR A N 1
ATOM 750 C CA . THR A 1 88 ? 4.933 -6.264 -8.143 1.00 94.00 88 THR A CA 1
ATOM 751 C C . THR A 1 88 ? 3.451 -6.216 -7.832 1.00 94.00 88 THR A C 1
ATOM 753 O O . THR A 1 88 ? 3.056 -5.672 -6.811 1.00 94.00 88 THR A O 1
ATOM 756 N N . ILE A 1 89 ? 2.623 -6.761 -8.715 1.00 95.75 89 ILE A N 1
ATOM 757 C CA . ILE A 1 89 ? 1.182 -6.838 -8.490 1.00 95.75 89 ILE A CA 1
ATOM 758 C C . ILE A 1 89 ? 0.869 -8.217 -7.909 1.00 95.75 89 ILE A C 1
ATOM 760 O O . ILE A 1 89 ? 1.208 -9.232 -8.517 1.00 95.75 89 ILE A O 1
ATOM 764 N N . ILE A 1 90 ? 0.240 -8.244 -6.737 1.00 96.69 90 ILE A N 1
ATOM 765 C CA . ILE A 1 90 ? -0.220 -9.459 -6.070 1.00 96.69 90 ILE A CA 1
ATOM 766 C C . ILE A 1 90 ? -1.734 -9.557 -6.265 1.00 96.69 90 ILE A C 1
ATOM 768 O O . ILE A 1 90 ? -2.493 -8.723 -5.765 1.00 96.69 90 ILE A O 1
ATOM 772 N N . GLU A 1 91 ? -2.148 -10.586 -7.004 1.00 96.06 91 GLU A N 1
ATOM 773 C CA . GLU A 1 91 ? -3.548 -10.918 -7.271 1.00 96.06 91 GLU A CA 1
ATOM 774 C C . GLU A 1 91 ? -3.830 -12.343 -6.789 1.00 96.06 91 GLU A C 1
ATOM 776 O O . GLU A 1 91 ? -3.142 -13.290 -7.167 1.00 96.06 91 GLU A O 1
ATOM 781 N N . ASP A 1 92 ? -4.848 -12.480 -5.948 1.00 95.31 92 ASP A N 1
ATOM 782 C CA . ASP A 1 92 ? -5.351 -13.741 -5.410 1.00 95.31 92 ASP A CA 1
ATOM 783 C C . ASP A 1 92 ? -6.785 -13.495 -4.935 1.00 95.31 92 ASP A C 1
ATOM 785 O O . ASP A 1 92 ? -7.028 -13.208 -3.766 1.00 95.31 92 ASP A O 1
ATOM 789 N N . ALA A 1 93 ? -7.742 -13.533 -5.865 1.00 94.81 93 ALA A N 1
ATOM 790 C CA . ALA A 1 93 ? -9.131 -13.170 -5.581 1.00 94.81 93 ALA A CA 1
ATOM 791 C C . ALA A 1 93 ? -9.745 -13.989 -4.437 1.00 94.81 93 ALA A C 1
ATOM 793 O O . ALA A 1 93 ? -10.530 -13.464 -3.659 1.00 94.81 93 ALA A O 1
ATOM 794 N N . ALA A 1 94 ? -9.351 -15.257 -4.287 1.00 95.12 94 ALA A N 1
ATOM 795 C CA . ALA A 1 94 ? -9.856 -16.102 -3.209 1.00 95.12 94 ALA A CA 1
ATOM 796 C C . ALA A 1 94 ? -9.397 -15.633 -1.819 1.00 95.12 94 ALA A C 1
ATOM 798 O O . ALA A 1 94 ? -10.044 -15.952 -0.824 1.00 95.12 94 ALA A O 1
ATOM 799 N N . ALA A 1 95 ? -8.276 -14.916 -1.751 1.00 93.94 95 ALA A N 1
ATOM 800 C CA . ALA A 1 95 ? -7.616 -14.547 -0.508 1.00 93.94 95 ALA A CA 1
ATOM 801 C C . ALA A 1 95 ? -7.564 -13.032 -0.256 1.00 93.94 95 ALA A C 1
ATOM 803 O O . ALA A 1 95 ? -7.184 -12.628 0.844 1.00 93.94 95 ALA A O 1
ATOM 804 N N . LEU A 1 96 ? -7.863 -12.218 -1.273 1.00 96.44 96 LEU A N 1
ATOM 805 C CA . LEU A 1 96 ? -7.708 -10.764 -1.256 1.00 96.44 96 LEU A CA 1
ATOM 806 C C . LEU A 1 96 ? -8.990 -9.988 -1.576 1.00 96.44 96 LEU A C 1
ATOM 808 O O . LEU A 1 96 ? -8.991 -8.781 -1.367 1.00 96.44 96 LEU A O 1
ATOM 812 N N . ASP A 1 97 ? -10.049 -10.610 -2.104 1.00 96.88 97 ASP A N 1
ATOM 813 C CA . ASP A 1 97 ? -11.294 -9.873 -2.373 1.00 96.88 97 ASP A CA 1
ATOM 814 C C . ASP A 1 97 ? -11.909 -9.369 -1.059 1.00 96.88 97 ASP A C 1
ATOM 816 O O . ASP A 1 97 ? -12.131 -10.151 -0.135 1.00 96.88 97 ASP A O 1
ATOM 820 N N . ASP A 1 98 ? -12.116 -8.053 -0.976 1.00 94.75 98 ASP A N 1
ATOM 821 C CA . ASP A 1 98 ? -12.513 -7.307 0.224 1.00 94.75 98 ASP A CA 1
ATOM 822 C C . ASP A 1 98 ? -11.541 -7.454 1.428 1.00 94.75 98 ASP A C 1
ATOM 824 O O . ASP A 1 98 ? -11.915 -7.150 2.562 1.00 94.75 98 ASP A O 1
ATOM 828 N N . ALA A 1 99 ? -10.286 -7.874 1.203 1.00 94.75 99 ALA A N 1
ATOM 829 C CA . ALA A 1 99 ? -9.280 -7.961 2.267 1.00 94.75 99 ALA A CA 1
ATOM 830 C C . ALA A 1 99 ? -8.926 -6.581 2.826 1.00 94.75 99 ALA A C 1
ATOM 832 O O . ALA A 1 99 ? -8.779 -5.611 2.074 1.00 94.75 99 ALA A O 1
ATOM 833 N N . ASP A 1 100 ? -8.725 -6.497 4.139 1.00 90.56 100 ASP A N 1
ATOM 834 C CA . ASP A 1 100 ? -8.442 -5.230 4.807 1.00 90.56 100 ASP A CA 1
ATOM 835 C C . ASP A 1 100 ? -6.939 -4.866 4.822 1.00 90.56 100 ASP A C 1
ATOM 837 O O . ASP A 1 100 ? -6.049 -5.570 4.321 1.00 90.56 100 ASP A O 1
ATOM 841 N N . ILE A 1 101 ? -6.630 -3.686 5.364 1.00 88.88 101 ILE A N 1
ATOM 842 C CA . ILE A 1 101 ? -5.249 -3.191 5.440 1.00 88.88 101 ILE A CA 1
ATOM 843 C C . ILE A 1 101 ? -4.399 -4.019 6.407 1.00 88.88 101 ILE A C 1
ATOM 845 O O . ILE A 1 101 ? -3.203 -4.184 6.164 1.00 88.88 101 ILE A O 1
ATOM 849 N N . LEU A 1 102 ? -4.979 -4.546 7.483 1.00 87.94 102 LEU A N 1
ATOM 850 C CA . LEU A 1 102 ? -4.250 -5.354 8.453 1.00 87.94 102 LEU A CA 1
ATOM 851 C C . LEU A 1 102 ? -3.843 -6.695 7.826 1.00 87.94 102 LEU A C 1
ATOM 853 O O . LEU A 1 102 ? -2.670 -7.075 7.879 1.00 87.94 102 LEU A O 1
ATOM 857 N N . GLU A 1 103 ? -4.772 -7.366 7.147 1.00 93.50 103 GLU A N 1
ATOM 858 C CA . GLU A 1 103 ? -4.534 -8.613 6.419 1.00 93.50 103 GLU A CA 1
ATOM 859 C C . GLU A 1 103 ? -3.477 -8.434 5.327 1.00 93.50 103 GLU A C 1
ATOM 861 O O . GLU A 1 103 ? -2.523 -9.214 5.228 1.00 93.50 103 GLU A O 1
ATOM 866 N N . THR A 1 104 ? -3.599 -7.377 4.521 1.00 95.50 104 THR A N 1
ATOM 867 C CA . THR A 1 104 ? -2.600 -7.071 3.488 1.00 95.50 104 THR A CA 1
ATOM 868 C C . THR A 1 104 ? -1.251 -6.646 4.072 1.00 95.50 104 THR A C 1
ATOM 870 O O . THR A 1 104 ? -0.221 -7.002 3.501 1.00 95.50 104 THR A O 1
ATOM 873 N N . SER A 1 105 ? -1.212 -6.010 5.249 1.00 93.25 105 SER A N 1
ATOM 874 C CA . SER A 1 105 ? 0.040 -5.698 5.962 1.00 93.25 105 SER A CA 1
ATOM 875 C C . SER A 1 105 ? 0.765 -6.957 6.436 1.00 93.25 105 SER A C 1
ATOM 877 O O . SER A 1 105 ? 1.981 -7.067 6.257 1.00 93.25 105 SER A O 1
ATOM 879 N N . HIS A 1 106 ? 0.036 -7.943 6.969 1.00 94.81 106 HIS A N 1
ATOM 880 C CA . HIS A 1 106 ? 0.602 -9.254 7.292 1.00 94.81 106 HIS A CA 1
ATOM 881 C C . HIS A 1 106 ? 1.160 -9.947 6.047 1.00 94.81 106 HIS A C 1
ATOM 883 O O . HIS A 1 106 ? 2.308 -10.387 6.042 1.00 94.81 106 HIS A O 1
ATOM 889 N N . ARG A 1 107 ? 0.388 -9.991 4.956 1.00 96.12 107 ARG A N 1
ATOM 890 C CA . ARG A 1 107 ? 0.832 -10.608 3.695 1.00 96.12 107 ARG A CA 1
ATOM 891 C C . ARG A 1 107 ? 2.041 -9.905 3.093 1.00 96.12 107 ARG A C 1
ATOM 893 O O . ARG A 1 107 ? 2.926 -10.571 2.560 1.00 96.12 107 ARG A O 1
ATOM 900 N N . PHE A 1 108 ? 2.094 -8.580 3.172 1.00 95.44 108 PHE A N 1
ATOM 901 C CA . PHE A 1 108 ? 3.253 -7.820 2.726 1.00 95.44 108 PHE A CA 1
ATOM 902 C C . PHE A 1 108 ? 4.493 -8.185 3.540 1.00 95.44 108 PHE A C 1
ATOM 904 O O . PHE A 1 108 ? 5.541 -8.458 2.957 1.00 95.44 108 PHE A O 1
ATOM 911 N N . LYS A 1 109 ? 4.384 -8.273 4.870 1.00 94.00 109 LYS A N 1
ATOM 912 C CA . LYS A 1 109 ? 5.509 -8.717 5.702 1.00 94.00 109 LYS A CA 1
ATOM 913 C C . LYS A 1 109 ? 5.963 -10.124 5.376 1.00 94.00 109 LYS A C 1
ATOM 915 O O . LYS A 1 109 ? 7.159 -10.356 5.229 1.00 94.00 109 LYS A O 1
ATOM 920 N N . ASP A 1 110 ? 5.027 -11.030 5.154 1.00 94.69 110 ASP A N 1
ATOM 921 C CA . ASP A 1 110 ? 5.332 -12.383 4.709 1.00 94.69 110 ASP A CA 1
ATOM 922 C C . ASP A 1 110 ? 6.055 -12.382 3.357 1.00 94.69 110 ASP A C 1
ATOM 924 O O . ASP A 1 110 ? 7.033 -13.112 3.182 1.00 94.69 110 ASP A O 1
ATOM 928 N N . TRP A 1 111 ? 5.636 -11.526 2.422 1.00 95.25 111 TRP A N 1
ATOM 929 C CA . TRP A 1 111 ? 6.301 -11.343 1.133 1.00 95.25 111 TRP A CA 1
ATOM 930 C C . TRP A 1 111 ? 7.743 -10.830 1.286 1.00 95.25 111 TRP A C 1
ATOM 932 O O . TRP A 1 111 ? 8.640 -11.376 0.638 1.00 95.25 111 TRP A O 1
ATOM 942 N N . VAL A 1 112 ? 7.977 -9.841 2.160 1.00 92.81 112 VAL A N 1
ATOM 943 C CA . VAL A 1 112 ? 9.312 -9.273 2.435 1.00 92.81 112 VAL A CA 1
ATOM 944 C C . VAL A 1 112 ? 10.218 -10.274 3.155 1.00 92.81 112 VAL A C 1
ATOM 946 O O . VAL A 1 112 ? 11.383 -10.412 2.802 1.00 92.81 112 VAL A O 1
ATOM 949 N N . GLU A 1 113 ? 9.717 -10.975 4.170 1.00 91.44 11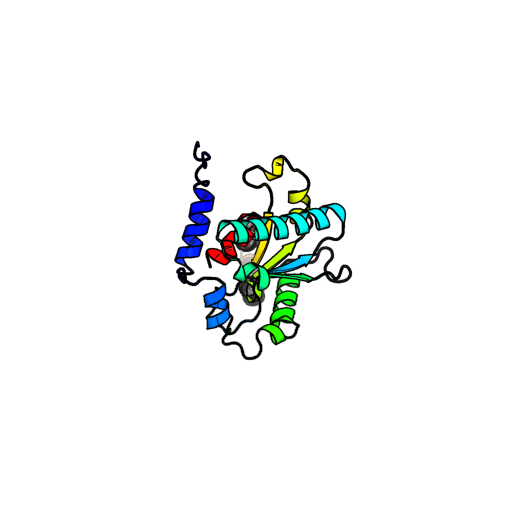3 GLU A N 1
ATOM 950 C CA . GLU A 1 113 ? 10.552 -11.788 5.065 1.00 91.44 113 GLU A CA 1
ATOM 951 C C . GLU A 1 113 ? 10.749 -13.221 4.569 1.00 91.44 113 GLU A C 1
ATOM 953 O O . GLU A 1 113 ? 11.823 -13.803 4.741 1.00 91.44 113 GLU A O 1
ATOM 958 N N . ARG A 1 114 ? 9.712 -13.807 3.964 1.00 92.06 114 ARG A N 1
ATOM 959 C CA . ARG A 1 114 ? 9.654 -15.241 3.626 1.00 92.06 114 ARG A CA 1
ATOM 960 C C . ARG A 1 114 ? 9.356 -15.510 2.153 1.00 92.06 114 ARG A C 1
ATOM 962 O O . ARG A 1 114 ? 9.562 -16.630 1.692 1.00 92.06 114 ARG A O 1
ATOM 969 N N . GLY A 1 115 ? 8.861 -14.512 1.429 1.00 91.38 115 GLY A N 1
ATOM 970 C CA . GLY A 1 115 ? 8.477 -14.613 0.027 1.00 91.38 115 GLY A CA 1
ATOM 971 C C . GLY A 1 115 ? 9.553 -14.127 -0.952 1.00 91.38 115 GLY A C 1
ATOM 972 O O . GLY A 1 115 ? 10.742 -14.097 -0.626 1.00 91.38 115 GLY A O 1
ATOM 973 N N . PRO A 1 116 ? 9.140 -13.739 -2.175 1.00 91.56 116 PRO A N 1
ATOM 974 C CA . PRO A 1 116 ? 10.040 -13.206 -3.197 1.00 91.56 116 PRO A CA 1
ATOM 975 C C . PRO A 1 116 ? 10.858 -11.992 -2.738 1.00 91.56 116 PRO A C 1
ATOM 977 O O . PRO A 1 116 ? 12.033 -11.901 -3.081 1.00 91.56 116 PRO A O 1
ATOM 980 N N . GLY A 1 117 ? 10.289 -11.108 -1.909 1.00 90.75 117 GLY A N 1
ATOM 981 C CA . GLY A 1 117 ? 11.003 -9.940 -1.385 1.00 90.75 117 GLY A CA 1
ATOM 982 C C . GLY A 1 117 ? 12.250 -10.318 -0.579 1.00 90.75 117 GLY A C 1
ATOM 983 O O . GLY A 1 117 ? 13.278 -9.658 -0.695 1.00 90.75 117 GLY A O 1
ATOM 984 N N . SER A 1 118 ? 12.208 -11.445 0.139 1.00 90.06 118 SER A N 1
ATOM 985 C CA . SER A 1 118 ? 13.341 -11.972 0.916 1.00 90.06 118 SER A CA 1
ATOM 986 C C . SER A 1 118 ? 14.535 -12.329 0.025 1.00 90.06 118 SER A C 1
ATOM 988 O O . SER A 1 118 ? 15.691 -12.084 0.372 1.00 90.06 118 SER A O 1
ATOM 990 N N . GLN A 1 119 ? 14.255 -12.857 -1.170 1.00 89.50 119 GLN A N 1
ATOM 991 C CA . GLN A 1 119 ? 15.277 -13.184 -2.165 1.00 89.50 119 GLN A CA 1
ATOM 992 C C . GLN A 1 119 ? 15.869 -11.916 -2.789 1.00 89.50 119 GLN A C 1
ATOM 994 O O . GLN A 1 119 ? 17.070 -11.860 -3.042 1.00 89.50 119 GLN A O 1
ATOM 999 N N . GLU A 1 120 ? 15.047 -10.885 -3.002 1.00 88.94 120 GLU A N 1
ATOM 1000 C CA . GLU A 1 120 ? 15.483 -9.600 -3.565 1.00 88.94 120 GLU A CA 1
ATOM 1001 C C . GLU A 1 120 ? 16.431 -8.835 -2.627 1.00 88.94 120 GLU A C 1
ATOM 1003 O O . GLU A 1 120 ? 17.349 -8.159 -3.095 1.00 88.94 120 GLU A O 1
ATOM 1008 N N . ILE A 1 121 ? 16.255 -8.976 -1.310 1.00 88.50 121 ILE A N 1
ATOM 1009 C CA . ILE A 1 121 ? 17.125 -8.359 -0.295 1.00 88.50 121 ILE A CA 1
ATOM 1010 C C . ILE A 1 121 ? 18.273 -9.274 0.154 1.00 88.50 121 ILE A C 1
ATOM 1012 O O . ILE A 1 121 ? 19.110 -8.864 0.966 1.00 88.50 121 ILE A O 1
ATOM 1016 N N . GLN A 1 122 ? 18.353 -10.508 -0.345 1.00 86.75 122 GLN A N 1
ATOM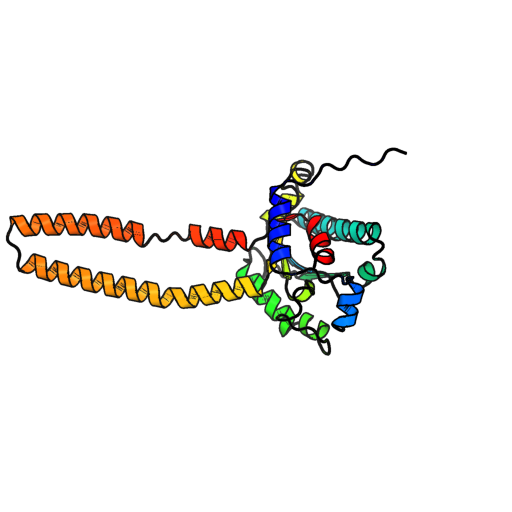 1017 C CA . GLN A 1 122 ? 19.374 -11.458 0.083 1.00 86.75 122 GLN A CA 1
ATOM 1018 C C . GLN A 1 122 ? 20.781 -10.966 -0.294 1.00 86.75 122 GLN A C 1
ATOM 1020 O O . GLN A 1 122 ? 21.085 -10.698 -1.452 1.00 86.75 122 GLN A O 1
ATOM 1025 N N . GLY A 1 123 ? 21.671 -10.865 0.698 1.00 83.38 123 GLY A N 1
ATOM 1026 C CA . GLY A 1 123 ? 23.038 -10.361 0.498 1.00 83.38 123 GLY A CA 1
ATOM 1027 C C . GLY A 1 123 ? 23.136 -8.838 0.334 1.00 83.38 123 GLY A C 1
ATOM 1028 O O . GLY A 1 123 ? 24.242 -8.308 0.177 1.00 83.38 123 GLY A O 1
ATOM 1029 N N . SER A 1 124 ? 22.007 -8.132 0.417 1.00 85.44 124 SER A N 1
ATOM 1030 C CA . SER A 1 124 ? 21.968 -6.674 0.460 1.00 85.44 124 SER A CA 1
ATOM 1031 C C . SER A 1 124 ? 22.449 -6.144 1.823 1.00 85.44 124 SER A C 1
ATOM 1033 O O . SER A 1 124 ? 22.663 -6.894 2.777 1.00 85.44 124 SER A O 1
ATOM 1035 N N . ALA A 1 125 ? 22.678 -4.835 1.918 1.00 82.06 125 ALA A N 1
ATOM 1036 C CA . ALA A 1 125 ? 22.864 -4.140 3.195 1.00 82.06 125 ALA A CA 1
ATOM 1037 C C . ALA A 1 125 ? 21.535 -3.607 3.767 1.00 82.06 125 ALA A C 1
ATOM 1039 O O . ALA A 1 125 ? 21.554 -2.861 4.743 1.00 82.06 125 ALA A O 1
ATOM 1040 N N . TYR A 1 126 ? 20.397 -3.963 3.160 1.00 79.06 126 TYR A N 1
ATOM 1041 C CA . TYR A 1 126 ? 19.088 -3.485 3.579 1.00 79.06 126 TYR A CA 1
ATOM 1042 C C . TYR A 1 126 ? 18.738 -3.951 4.995 1.00 79.06 126 TYR A C 1
ATOM 1044 O O . TYR A 1 126 ? 19.055 -5.053 5.441 1.00 79.06 126 TYR A O 1
ATOM 1052 N N . SER A 1 127 ? 18.050 -3.067 5.701 1.00 73.75 127 SER A N 1
ATOM 1053 C CA . SER A 1 127 ? 17.526 -3.274 7.039 1.00 73.75 127 SER A CA 1
ATOM 1054 C C . SER A 1 127 ? 16.360 -2.306 7.211 1.00 73.75 127 SER A C 1
ATOM 1056 O O . SER A 1 127 ? 16.584 -1.104 7.066 1.00 73.75 127 SER A O 1
ATOM 1058 N N . PRO A 1 128 ? 15.149 -2.793 7.522 1.00 65.69 128 PRO A N 1
ATOM 1059 C CA . PRO A 1 128 ? 13.957 -1.948 7.596 1.00 65.69 128 PRO A CA 1
ATOM 1060 C C . PRO A 1 128 ? 14.079 -0.838 8.651 1.00 65.69 128 PRO A C 1
ATOM 1062 O O . PRO A 1 128 ? 13.556 0.250 8.465 1.00 65.69 128 PRO A O 1
ATOM 1065 N N . LEU A 1 129 ? 14.843 -1.069 9.726 1.00 64.56 129 LEU A N 1
ATOM 1066 C CA . LEU A 1 129 ? 15.033 -0.094 10.808 1.00 64.56 129 LEU A CA 1
ATOM 1067 C C . LEU A 1 129 ? 15.951 1.079 10.445 1.00 64.56 129 LEU A C 1
ATOM 1069 O O . LEU A 1 129 ? 15.873 2.128 11.074 1.00 64.56 129 LEU A O 1
ATOM 1073 N N . TRP A 1 130 ? 16.853 0.887 9.482 1.00 59.22 130 TRP A N 1
ATOM 1074 C CA . TRP A 1 130 ? 17.922 1.845 9.181 1.00 59.22 130 TRP A CA 1
ATOM 1075 C C . TRP A 1 130 ? 17.786 2.475 7.797 1.00 59.22 130 TRP A C 1
ATOM 1077 O O . TRP A 1 130 ? 18.516 3.412 7.486 1.00 59.22 130 TRP A O 1
ATOM 1087 N N . HIS A 1 131 ? 16.882 1.953 6.967 1.00 66.38 131 HIS A N 1
ATOM 1088 C CA . HIS A 1 131 ? 16.780 2.300 5.553 1.00 66.38 131 HIS A CA 1
ATOM 1089 C C . HIS A 1 131 ? 15.316 2.564 5.160 1.00 66.38 131 HIS A C 1
ATOM 1091 O O . HIS A 1 131 ? 14.743 1.795 4.379 1.00 66.38 131 HIS A O 1
ATOM 1097 N N . PRO A 1 132 ? 14.688 3.618 5.724 1.00 61.19 132 PRO A N 1
ATOM 1098 C CA . PRO A 1 132 ? 13.330 4.022 5.353 1.00 61.19 132 PRO A CA 1
ATOM 1099 C C . PRO A 1 132 ? 13.232 4.380 3.860 1.00 61.19 132 PRO A C 1
ATOM 1101 O O . PRO A 1 132 ? 12.213 4.089 3.235 1.00 61.19 132 PRO A O 1
ATOM 1104 N N . ASP A 1 133 ? 14.338 4.850 3.278 1.00 62.47 133 ASP A N 1
ATOM 1105 C CA . ASP A 1 133 ? 14.521 5.285 1.881 1.00 62.47 133 ASP A CA 1
ATOM 1106 C C . ASP A 1 133 ? 14.489 4.127 0.857 1.00 62.47 133 ASP A C 1
ATOM 1108 O O . ASP A 1 133 ? 14.913 4.248 -0.290 1.00 62.47 133 ASP A O 1
ATOM 1112 N N . CYS A 1 134 ? 14.004 2.950 1.258 1.00 72.56 134 CYS A N 1
ATOM 1113 C CA . CYS A 1 134 ? 13.780 1.796 0.388 1.00 72.56 134 CYS A CA 1
ATOM 1114 C C . CYS A 1 134 ? 12.282 1.455 0.341 1.00 72.56 134 CYS A C 1
ATOM 1116 O O . CYS A 1 134 ? 11.856 0.473 0.962 1.00 72.56 134 CYS A O 1
ATOM 1118 N N . PRO A 1 135 ? 11.460 2.227 -0.402 1.00 74.44 135 PRO A N 1
ATOM 1119 C CA . PRO A 1 135 ? 10.008 2.144 -0.286 1.00 74.44 135 PRO A CA 1
ATOM 1120 C C . PRO A 1 135 ? 9.452 0.751 -0.587 1.00 74.44 135 PRO A C 1
ATOM 1122 O O . PRO A 1 135 ? 8.575 0.287 0.130 1.00 74.44 135 PRO A O 1
ATOM 1125 N N . ARG A 1 136 ? 10.031 0.039 -1.564 1.00 88.38 136 ARG A N 1
ATOM 1126 C CA . ARG A 1 136 ? 9.638 -1.314 -1.997 1.00 88.38 136 ARG A CA 1
ATOM 1127 C C . ARG A 1 136 ? 9.440 -2.332 -0.873 1.00 88.38 136 ARG A C 1
ATOM 1129 O O . ARG A 1 136 ? 8.595 -3.211 -1.004 1.00 88.38 136 ARG A O 1
ATOM 1136 N N . TYR A 1 137 ? 10.241 -2.251 0.188 1.00 88.50 137 TYR A N 1
ATOM 1137 C CA . TYR A 1 137 ? 10.273 -3.254 1.261 1.00 88.50 137 TYR A CA 1
ATOM 1138 C C . TYR A 1 137 ? 9.683 -2.747 2.583 1.00 88.50 137 TYR A C 1
ATOM 1140 O O . TYR A 1 137 ? 9.565 -3.516 3.538 1.00 88.50 137 TYR A O 1
ATOM 1148 N N . ASN A 1 138 ? 9.303 -1.470 2.629 1.00 83.81 138 ASN A N 1
ATOM 1149 C CA . ASN A 1 138 ? 8.703 -0.814 3.789 1.00 83.81 138 ASN A CA 1
ATOM 1150 C C . ASN A 1 138 ? 7.218 -0.511 3.547 1.00 83.81 138 ASN A C 1
ATOM 1152 O O . ASN A 1 138 ? 6.389 -0.697 4.439 1.00 83.81 138 ASN A O 1
ATOM 1156 N N . TRP A 1 139 ? 6.877 -0.103 2.326 1.00 87.00 139 TRP A N 1
ATOM 1157 C CA . TRP A 1 139 ? 5.561 0.378 1.937 1.00 87.00 139 TRP A CA 1
ATOM 1158 C C . TRP A 1 139 ? 4.948 -0.489 0.839 1.00 87.00 139 TRP A C 1
ATOM 1160 O O . TRP A 1 139 ? 5.640 -0.992 -0.049 1.00 87.00 139 TRP A O 1
ATOM 1170 N N . PHE A 1 140 ? 3.625 -0.604 0.858 1.00 91.50 140 PHE A N 1
ATOM 1171 C CA . PHE A 1 140 ? 2.858 -1.226 -0.218 1.00 91.50 140 PHE A CA 1
ATOM 1172 C C . PHE A 1 140 ? 1.637 -0.390 -0.583 1.00 91.50 140 PHE A C 1
ATOM 1174 O O . PHE A 1 140 ? 1.209 0.480 0.174 1.00 91.50 140 PHE A O 1
ATOM 1181 N N . VAL A 1 141 ? 1.072 -0.658 -1.756 1.00 91.94 141 VAL A N 1
ATOM 1182 C CA . VAL A 1 141 ? -0.163 -0.031 -2.223 1.00 91.94 141 VAL A CA 1
ATOM 1183 C C . VAL A 1 141 ? -1.316 -1.002 -2.005 1.00 91.94 141 VAL A C 1
ATOM 1185 O O . VAL A 1 141 ? -1.321 -2.104 -2.553 1.00 91.94 141 VAL A O 1
ATOM 1188 N N . HIS A 1 142 ? -2.292 -0.585 -1.211 1.00 92.94 142 HIS A N 1
ATOM 1189 C CA . HIS A 1 142 ? -3.547 -1.289 -0.998 1.00 92.94 142 HIS A CA 1
ATOM 1190 C C . HIS A 1 142 ? -4.607 -0.711 -1.941 1.00 92.94 142 HIS A C 1
ATOM 1192 O O . HIS A 1 142 ? -4.910 0.483 -1.873 1.00 92.94 142 HIS A O 1
ATOM 1198 N N . VAL A 1 143 ? -5.157 -1.539 -2.833 1.00 93.44 143 VAL A N 1
ATOM 1199 C CA . VAL A 1 143 ? -6.146 -1.101 -3.829 1.00 93.44 143 VAL A CA 1
ATOM 1200 C C . VAL A 1 143 ? -7.472 -1.800 -3.579 1.00 93.44 143 VAL A C 1
ATOM 1202 O O . VAL A 1 143 ? -7.707 -2.912 -4.050 1.00 93.44 143 VAL A O 1
ATOM 1205 N N . ASP A 1 144 ? -8.336 -1.121 -2.841 1.00 92.06 144 ASP A N 1
ATOM 1206 C CA . ASP A 1 144 ? -9.716 -1.517 -2.582 1.00 92.06 144 ASP A CA 1
ATOM 1207 C C . ASP A 1 144 ? -10.700 -0.860 -3.563 1.00 92.06 144 ASP A C 1
ATOM 1209 O O . ASP A 1 144 ? -10.307 -0.140 -4.488 1.00 92.06 144 ASP A O 1
ATOM 1213 N N . GLU A 1 145 ? -11.998 -1.115 -3.372 1.00 90.12 145 GLU A N 1
ATOM 1214 C CA . GLU A 1 145 ? -13.046 -0.548 -4.228 1.00 90.12 145 GLU A CA 1
ATOM 1215 C C . GLU A 1 145 ? -13.010 0.977 -4.229 1.00 90.12 145 GLU A C 1
ATOM 1217 O O . GLU A 1 145 ? -13.134 1.592 -5.282 1.00 90.1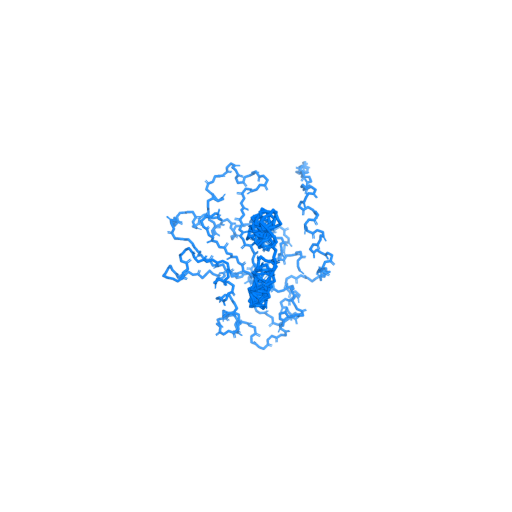2 145 GLU A O 1
ATOM 1222 N N . GLU A 1 146 ? -12.757 1.592 -3.075 1.00 85.50 146 GLU A N 1
ATOM 1223 C CA . GLU A 1 146 ? -12.655 3.044 -2.958 1.00 85.50 146 GLU A CA 1
ATOM 1224 C C . GLU A 1 146 ? -11.542 3.610 -3.855 1.00 85.50 146 GLU A C 1
ATOM 1226 O O . GLU A 1 146 ? -11.744 4.585 -4.584 1.00 85.50 146 GLU A O 1
ATOM 1231 N N . SER A 1 147 ? -10.380 2.951 -3.847 1.00 85.75 147 SER A N 1
ATOM 1232 C CA . SER A 1 147 ? -9.229 3.324 -4.669 1.00 85.75 147 SER A CA 1
ATOM 1233 C C . SER A 1 147 ? -9.536 3.176 -6.163 1.00 85.75 147 SER A C 1
ATOM 1235 O O . SER A 1 147 ? -9.182 4.053 -6.954 1.00 85.75 147 SER A O 1
ATOM 1237 N N . LEU A 1 148 ? -10.234 2.108 -6.572 1.00 87.12 148 LEU A N 1
ATOM 1238 C CA . LEU A 1 148 ? -10.632 1.924 -7.972 1.00 87.12 148 LEU A CA 1
ATOM 1239 C C . LEU A 1 148 ? -11.721 2.890 -8.422 1.00 87.12 148 LEU A C 1
ATOM 1241 O O . LEU A 1 148 ? -11.658 3.366 -9.555 1.00 87.12 148 LEU A O 1
ATOM 1245 N N . GLU A 1 149 ? -12.698 3.192 -7.571 1.00 84.12 149 GLU A N 1
ATOM 1246 C CA . GLU A 1 149 ? -13.757 4.153 -7.889 1.00 84.12 149 GLU A CA 1
ATOM 1247 C C . GLU A 1 149 ? -13.195 5.558 -8.127 1.00 84.12 149 GLU A C 1
ATOM 1249 O O . GLU A 1 149 ? -13.677 6.269 -9.012 1.00 84.12 149 GLU A O 1
ATOM 1254 N N . SER A 1 150 ? -12.109 5.925 -7.434 1.00 79.00 150 SER A N 1
ATOM 1255 C CA . SER A 1 150 ? -11.404 7.193 -7.677 1.00 79.00 150 SER A CA 1
ATOM 1256 C C . SER A 1 150 ? -10.932 7.353 -9.136 1.00 79.00 150 SER A C 1
ATOM 1258 O O . SER A 1 150 ? -10.895 8.459 -9.664 1.00 79.00 150 SER A O 1
ATOM 1260 N N . VAL A 1 151 ? -10.664 6.253 -9.851 1.00 73.38 151 VAL A N 1
ATOM 1261 C CA . VAL A 1 151 ? -10.161 6.257 -11.240 1.00 73.38 151 VAL A CA 1
ATOM 1262 C C . VAL A 1 151 ? -11.260 6.455 -12.302 1.00 73.38 151 VAL A C 1
ATOM 1264 O O . VAL A 1 151 ? -10.976 6.740 -13.477 1.00 73.38 151 VAL A O 1
ATOM 1267 N N . VAL A 1 152 ? -12.529 6.293 -11.930 1.00 65.19 152 VAL A N 1
ATOM 1268 C CA . VAL A 1 152 ? -13.643 6.138 -12.885 1.00 65.19 152 VAL A CA 1
ATOM 1269 C C . VAL A 1 152 ? -14.151 7.471 -13.432 1.00 65.19 152 VAL A C 1
ATOM 1271 O O . VAL A 1 152 ? -14.565 7.518 -14.589 1.00 65.19 152 VAL A O 1
ATOM 1274 N N . ASP A 1 153 ? -14.031 8.566 -12.680 1.00 61.09 153 ASP A N 1
ATOM 1275 C CA . ASP A 1 153 ? -14.513 9.893 -13.087 1.00 61.09 153 ASP A CA 1
ATOM 1276 C C . ASP A 1 153 ? -13.353 10.805 -13.536 1.00 61.09 153 ASP A C 1
ATOM 1278 O O . ASP A 1 153 ? -12.841 11.595 -12.752 1.00 61.09 153 ASP A O 1
ATOM 1282 N N . ASP A 1 154 ? -12.984 10.786 -14.824 1.00 59.75 154 ASP A N 1
ATOM 1283 C CA . ASP A 1 154 ? -11.898 11.600 -15.433 1.00 59.75 154 ASP A CA 1
ATOM 1284 C C . ASP A 1 154 ? -11.974 13.128 -15.167 1.00 59.75 154 ASP A C 1
ATOM 1286 O O . ASP A 1 154 ? -11.008 13.866 -15.385 1.00 59.75 154 ASP A O 1
ATOM 1290 N N . VAL A 1 155 ? -13.134 13.632 -14.727 1.00 58.22 155 VAL A N 1
ATOM 1291 C CA . VAL A 1 155 ? -13.344 15.035 -14.330 1.00 58.22 155 VAL A CA 1
ATOM 1292 C C . VAL A 1 155 ? -13.057 15.247 -12.843 1.00 58.22 155 VAL A C 1
ATOM 1294 O O . VAL A 1 155 ? -12.268 16.133 -12.521 1.00 58.22 155 VAL A O 1
ATOM 1297 N N . LYS A 1 156 ? -13.614 14.413 -11.951 1.00 54.22 156 LYS A N 1
ATOM 1298 C CA . LYS A 1 156 ? -13.276 14.434 -10.514 1.00 54.22 156 LYS A CA 1
ATOM 1299 C C . LYS A 1 156 ? -11.823 14.093 -10.279 1.00 54.22 156 LYS A C 1
ATOM 1301 O O . LYS A 1 156 ? -11.196 14.608 -9.366 1.00 54.22 156 LYS A O 1
ATOM 1306 N N . ALA A 1 157 ? -11.257 13.298 -11.170 1.00 53.31 157 ALA A N 1
ATOM 1307 C CA . ALA A 1 157 ? -9.886 12.898 -11.070 1.00 53.31 157 ALA A CA 1
ATOM 1308 C C . ALA A 1 157 ? -8.866 14.035 -11.292 1.00 53.31 157 ALA A C 1
ATOM 1310 O O . ALA A 1 157 ? -7.692 13.932 -10.938 1.00 53.31 157 ALA A O 1
ATOM 1311 N N . LYS A 1 158 ? -9.348 15.168 -11.820 1.00 52.66 158 LYS A N 1
ATOM 1312 C CA . LYS A 1 158 ? -8.625 16.443 -11.927 1.00 52.66 158 LYS A CA 1
ATOM 1313 C C . LYS A 1 158 ? -8.904 17.391 -10.757 1.00 52.66 158 LYS A C 1
ATOM 1315 O O . LYS A 1 158 ? -8.285 18.453 -10.684 1.00 52.66 158 LYS A O 1
ATOM 1320 N N . GLU A 1 159 ? -9.845 17.055 -9.879 1.00 60.19 159 GLU A N 1
ATOM 1321 C CA . GLU A 1 159 ? -10.105 17.793 -8.646 1.00 60.19 159 GLU A CA 1
ATOM 1322 C C . GLU A 1 159 ? -9.003 17.501 -7.618 1.00 60.19 159 GLU A C 1
ATOM 1324 O O . GLU A 1 159 ? -8.135 16.645 -7.809 1.00 60.19 159 GLU A O 1
ATOM 1329 N N . LYS A 1 160 ? -9.002 18.265 -6.524 1.00 53.38 160 LYS A N 1
ATOM 1330 C CA . LYS A 1 160 ? -7.944 18.236 -5.507 1.00 53.38 160 LYS A CA 1
ATOM 1331 C C . LYS A 1 160 ? -7.710 16.826 -4.920 1.00 53.38 160 LYS A C 1
ATOM 1333 O O . LYS A 1 160 ? -6.569 16.531 -4.573 1.00 53.38 160 LYS A O 1
ATOM 1338 N N . ASP A 1 161 ? -8.726 15.956 -4.964 1.00 54.41 161 ASP A N 1
ATOM 1339 C CA . ASP A 1 161 ? -8.756 14.600 -4.382 1.00 54.41 161 ASP A CA 1
ATOM 1340 C C . ASP A 1 161 ? -8.803 13.471 -5.437 1.00 54.41 161 ASP A C 1
ATOM 1342 O O . ASP A 1 161 ? -9.185 12.337 -5.152 1.00 54.41 161 ASP A O 1
ATOM 1346 N N . GLY A 1 162 ? -8.478 13.791 -6.690 1.00 57.09 162 GLY A N 1
ATOM 1347 C CA . GLY A 1 162 ? -9.039 13.082 -7.830 1.00 57.09 162 GLY A CA 1
ATOM 1348 C C . GLY A 1 162 ? -8.599 11.637 -8.105 1.00 57.09 162 GLY A C 1
ATOM 1349 O O . GLY A 1 162 ? -9.423 10.828 -8.514 1.00 57.09 162 GLY A O 1
ATOM 1350 N N . TYR A 1 163 ? -7.335 11.287 -7.893 1.00 66.19 163 TYR A N 1
ATOM 1351 C CA . TYR A 1 163 ? -6.858 9.911 -8.054 1.00 66.19 163 TYR A CA 1
ATOM 1352 C C . TYR A 1 163 ? -6.088 9.549 -6.806 1.00 66.19 163 TYR A C 1
ATOM 1354 O O . TYR A 1 163 ? -4.980 10.056 -6.663 1.00 66.19 163 TYR A O 1
ATOM 1362 N N . PHE A 1 164 ? -6.615 8.700 -5.928 1.00 71.75 164 PHE A N 1
ATOM 1363 C CA . PHE A 1 164 ? -5.878 8.284 -4.738 1.00 71.75 164 PHE A CA 1
ATOM 1364 C C . PHE A 1 164 ? -5.712 6.772 -4.675 1.00 71.75 164 PHE A C 1
ATOM 1366 O O . PHE A 1 164 ? -6.545 5.992 -5.130 1.00 71.75 164 PHE A O 1
ATOM 1373 N N . CYS A 1 165 ? -4.602 6.369 -4.080 1.00 78.75 165 CYS A N 1
ATOM 1374 C CA . CYS A 1 165 ? -4.374 5.009 -3.634 1.00 78.75 165 CYS A CA 1
ATOM 1375 C C . CYS A 1 165 ? -3.960 5.046 -2.165 1.00 78.75 165 CYS A C 1
ATOM 1377 O O . CYS A 1 165 ? -3.501 6.076 -1.658 1.00 78.75 165 CYS A O 1
ATOM 1379 N N . LYS A 1 166 ? -4.152 3.930 -1.465 1.00 85.69 166 LYS A N 1
ATOM 1380 C CA . LYS A 1 166 ? -3.755 3.806 -0.064 1.00 85.69 166 LYS A CA 1
ATOM 1381 C C . LYS A 1 166 ? -2.331 3.274 -0.032 1.00 85.69 166 LYS A C 1
ATOM 1383 O O . LYS A 1 166 ? -2.097 2.121 -0.389 1.00 85.69 166 LYS A O 1
ATOM 1388 N N . VAL A 1 167 ? -1.383 4.119 0.361 1.00 85.56 167 VAL A N 1
ATOM 1389 C CA . VAL A 1 167 ? 0.008 3.704 0.582 1.00 85.56 167 VAL A CA 1
ATOM 1390 C C . VAL A 1 167 ? 0.163 3.391 2.058 1.00 85.56 167 VAL A C 1
ATOM 1392 O O . VAL A 1 167 ? -0.166 4.215 2.909 1.00 85.56 167 VAL A O 1
ATOM 1395 N N . VAL A 1 168 ? 0.619 2.182 2.360 1.00 85.06 168 VAL A N 1
ATOM 1396 C CA . VAL A 1 168 ? 0.570 1.618 3.706 1.00 85.06 168 VAL A CA 1
ATOM 1397 C C . VAL A 1 168 ? 1.975 1.289 4.181 1.00 85.06 168 VAL A C 1
ATOM 1399 O O . VAL A 1 168 ? 2.700 0.555 3.508 1.00 85.06 168 VAL A O 1
ATOM 1402 N N . TYR A 1 169 ? 2.333 1.786 5.368 1.00 84.75 169 TYR A N 1
ATOM 1403 C CA . TYR A 1 169 ? 3.539 1.371 6.079 1.00 84.75 169 TYR A CA 1
ATOM 1404 C C . TYR A 1 169 ? 3.230 0.166 6.968 1.00 84.75 169 TYR A C 1
ATOM 1406 O O . TYR A 1 169 ? 2.634 0.299 8.040 1.00 84.75 169 TYR A O 1
ATOM 1414 N N . ALA A 1 170 ? 3.615 -1.027 6.514 1.00 85.69 170 ALA A N 1
ATOM 1415 C CA . ALA A 1 170 ? 3.172 -2.273 7.140 1.00 85.69 170 ALA A CA 1
ATOM 1416 C C . ALA A 1 170 ? 3.620 -2.407 8.605 1.00 85.69 170 ALA A C 1
ATOM 1418 O O . ALA A 1 170 ? 2.845 -2.865 9.440 1.00 85.69 170 ALA A O 1
ATOM 1419 N N . ASP A 1 171 ? 4.844 -1.981 8.941 1.00 81.56 171 ASP A N 1
ATOM 1420 C CA . ASP A 1 171 ? 5.348 -2.052 10.321 1.00 81.56 171 ASP A CA 1
ATOM 1421 C C . ASP A 1 171 ? 4.509 -1.231 11.296 1.00 81.56 171 ASP A C 1
ATOM 1423 O O . ASP A 1 171 ? 4.254 -1.677 12.413 1.00 81.56 171 ASP A O 1
ATOM 1427 N N . GLN A 1 172 ? 4.048 -0.053 10.878 1.00 77.25 172 GLN A N 1
ATOM 1428 C CA . GLN A 1 172 ? 3.262 0.824 11.738 1.00 77.25 172 GLN A CA 1
ATOM 1429 C C . GLN A 1 172 ? 1.856 0.273 11.972 1.00 77.25 172 GLN A C 1
ATOM 1431 O O . GLN A 1 172 ? 1.391 0.279 13.111 1.00 77.25 172 GLN A O 1
ATOM 1436 N N . VAL A 1 173 ? 1.212 -0.276 10.935 1.00 80.25 173 VAL A N 1
ATOM 1437 C CA . VAL A 1 173 ? -0.087 -0.958 11.075 1.00 80.25 173 VAL A CA 1
ATOM 1438 C C . VAL A 1 173 ? 0.022 -2.118 12.067 1.00 80.25 173 VAL A C 1
ATOM 1440 O O . VAL A 1 173 ? -0.769 -2.217 13.002 1.00 80.25 173 VAL A O 1
ATOM 1443 N N . LEU A 1 174 ? 1.039 -2.968 11.910 1.00 83.56 174 LEU A N 1
ATOM 1444 C CA . LEU A 1 174 ? 1.233 -4.142 12.765 1.00 83.56 174 LEU A CA 1
ATOM 1445 C C . LEU A 1 174 ? 1.671 -3.789 14.192 1.00 83.56 174 LEU A C 1
ATOM 1447 O O . LEU A 1 174 ? 1.339 -4.508 15.139 1.00 83.56 174 LEU A O 1
ATOM 1451 N N . LEU A 1 175 ? 2.424 -2.701 14.369 1.00 78.56 175 LEU A N 1
ATOM 1452 C CA . LEU A 1 175 ? 2.787 -2.195 15.690 1.00 78.56 175 LEU A CA 1
ATOM 1453 C C . LEU A 1 175 ? 1.542 -1.743 16.453 1.00 78.56 175 LEU A C 1
ATOM 1455 O O . LEU A 1 175 ? 1.361 -2.144 17.602 1.00 78.56 175 LEU A O 1
ATOM 1459 N N . LEU A 1 176 ? 0.680 -0.961 15.806 1.00 75.12 176 LEU A N 1
ATOM 1460 C CA . LEU A 1 176 ? -0.542 -0.446 16.417 1.00 75.12 176 LEU A CA 1
ATOM 1461 C C . LEU A 1 176 ? -1.540 -1.554 16.729 1.00 75.12 176 LEU A C 1
ATOM 1463 O O . LEU A 1 176 ? -2.149 -1.538 17.795 1.00 75.12 176 LEU A O 1
ATOM 1467 N N . GLU A 1 177 ? -1.642 -2.563 15.865 1.00 81.50 177 GLU A N 1
ATOM 1468 C CA . GLU A 1 177 ? -2.426 -3.763 16.156 1.00 81.50 177 GLU A CA 1
ATOM 1469 C C . GLU A 1 177 ? -1.926 -4.461 17.430 1.00 81.50 177 GLU A C 1
ATOM 1471 O O . GLU A 1 177 ? -2.694 -4.755 18.345 1.00 81.50 177 GLU A O 1
ATOM 1476 N N . ARG A 1 178 ? -0.608 -4.640 17.562 1.00 79.56 178 ARG A N 1
ATOM 1477 C CA . ARG A 1 178 ? -0.011 -5.233 18.766 1.00 79.56 178 ARG A CA 1
ATOM 1478 C C . ARG A 1 178 ? -0.236 -4.375 20.013 1.00 79.56 178 ARG A C 1
ATOM 1480 O O . ARG A 1 178 ? -0.379 -4.905 21.114 1.00 79.56 178 ARG A O 1
ATOM 1487 N N . GLU A 1 179 ? -0.191 -3.054 19.887 1.00 75.25 179 GLU A N 1
ATOM 1488 C CA . GLU A 1 179 ? -0.479 -2.139 20.996 1.00 75.25 179 GLU A CA 1
ATOM 1489 C C . GLU A 1 179 ? -1.950 -2.204 21.408 1.00 75.25 179 GLU A C 1
ATOM 1491 O O . GLU A 1 179 ? -2.237 -2.289 22.606 1.00 75.25 179 GLU A O 1
ATOM 1496 N N . ARG A 1 180 ? -2.868 -2.291 20.439 1.00 70.81 180 ARG A N 1
ATOM 1497 C CA . ARG A 1 180 ? -4.294 -2.549 20.666 1.00 70.81 180 ARG A CA 1
ATOM 1498 C C . ARG A 1 180 ? -4.494 -3.842 21.449 1.00 70.81 180 ARG A C 1
ATOM 1500 O O . ARG A 1 180 ? -5.128 -3.818 22.502 1.00 70.81 180 ARG A O 1
ATOM 1507 N N . GLU A 1 181 ? -3.891 -4.942 21.005 1.00 73.56 181 GLU A N 1
ATOM 1508 C CA . GLU A 1 181 ? -3.953 -6.240 21.691 1.00 73.56 181 GLU A CA 1
ATOM 1509 C C . GLU A 1 181 ? -3.361 -6.211 23.106 1.00 73.56 181 GLU A C 1
ATOM 1511 O O . GLU A 1 181 ? -3.806 -6.957 23.974 1.00 73.56 181 GLU A O 1
ATOM 1516 N N . LYS A 1 182 ? -2.365 -5.360 23.378 1.00 71.12 182 LYS A N 1
ATOM 1517 C CA . LYS A 1 182 ? -1.798 -5.194 24.727 1.00 71.12 182 LYS A CA 1
ATOM 1518 C C . LYS A 1 182 ? -2.690 -4.366 25.645 1.00 71.12 182 LYS A C 1
ATOM 1520 O O . LYS A 1 182 ? -2.709 -4.624 26.846 1.00 71.12 182 LYS A O 1
ATOM 1525 N N . LEU A 1 183 ? -3.396 -3.371 25.111 1.00 60.47 183 LEU A N 1
ATOM 1526 C CA . LEU A 1 183 ? -4.285 -2.494 25.879 1.00 60.47 183 LEU A CA 1
ATOM 1527 C C . LEU A 1 183 ? -5.633 -3.166 26.185 1.00 60.47 183 LEU A C 1
ATOM 1529 O O . LEU A 1 183 ? -6.189 -2.969 27.267 1.00 60.47 183 LEU A O 1
ATOM 1533 N N . HIS A 1 184 ? -6.131 -4.003 25.273 1.00 55.75 184 HIS A N 1
ATOM 1534 C CA . HIS A 1 184 ? -7.458 -4.621 25.364 1.00 55.75 184 HIS A CA 1
ATOM 1535 C C . HIS A 1 184 ? -7.684 -5.527 26.600 1.00 55.75 184 HIS A C 1
ATOM 1537 O O . HIS A 1 184 ? -8.758 -5.449 27.196 1.00 55.75 184 HIS A O 1
ATOM 1543 N N . PRO A 1 185 ? -6.726 -6.364 27.050 1.00 52.16 185 PRO A N 1
ATOM 1544 C CA . PRO A 1 185 ? -6.921 -7.240 28.203 1.00 52.16 185 PRO A CA 1
ATOM 1545 C C . PRO A 1 185 ? -7.020 -6.460 29.515 1.00 52.16 185 PRO A C 1
ATOM 1547 O O . PRO A 1 185 ? -7.858 -6.765 30.357 1.00 52.16 185 PRO A O 1
ATOM 1550 N N . TRP A 1 186 ? -6.186 -5.435 29.693 1.00 43.72 186 TRP A N 1
ATOM 1551 C CA . TRP A 1 186 ? -6.094 -4.709 30.960 1.00 43.72 186 TRP A CA 1
ATOM 1552 C C . TRP A 1 186 ? -7.247 -3.734 31.164 1.00 43.72 186 TRP A C 1
ATOM 1554 O O . TRP A 1 186 ? -7.747 -3.635 32.282 1.00 43.72 186 TRP A O 1
ATOM 1564 N N . LYS A 1 187 ? -7.711 -3.078 30.093 1.00 50.78 187 LYS A N 1
ATOM 1565 C CA . LYS A 1 187 ? -8.856 -2.159 30.155 1.00 50.78 187 LYS A CA 1
ATOM 1566 C C . LYS A 1 187 ? -10.147 -2.915 30.496 1.00 50.78 187 LYS A C 1
ATOM 1568 O O . LYS A 1 187 ? -10.820 -2.578 31.461 1.00 50.78 187 LYS A O 1
ATOM 1573 N N . VAL A 1 188 ? -10.403 -4.042 29.820 1.00 55.75 188 VAL A N 1
ATOM 1574 C CA . VAL A 1 188 ? -11.581 -4.894 30.079 1.00 55.75 188 VAL A CA 1
ATOM 1575 C C . VAL A 1 188 ? -11.572 -5.481 31.497 1.00 55.75 188 VAL A C 1
ATOM 1577 O O . VAL A 1 188 ? -12.618 -5.544 32.144 1.00 55.75 188 VAL A O 1
ATOM 1580 N N . ILE A 1 189 ? -10.408 -5.899 32.006 1.00 55.22 189 ILE A N 1
ATOM 1581 C CA . ILE A 1 189 ? -10.292 -6.451 33.364 1.00 55.22 189 ILE A CA 1
ATOM 1582 C C . ILE A 1 189 ? -10.453 -5.355 34.427 1.00 55.22 189 ILE A C 1
ATOM 1584 O O . ILE A 1 189 ? -11.199 -5.562 35.384 1.00 55.22 189 ILE A O 1
ATOM 1588 N N . GLN A 1 190 ? -9.817 -4.190 34.264 1.00 56.53 190 GLN A N 1
ATOM 1589 C CA . GLN A 1 190 ? -9.958 -3.079 35.213 1.00 56.53 190 GLN A CA 1
ATOM 1590 C C . GLN A 1 190 ? -11.388 -2.547 35.265 1.00 56.53 190 GLN A C 1
ATOM 1592 O O . GLN A 1 190 ? -11.902 -2.316 36.360 1.00 56.53 190 GLN A O 1
ATOM 1597 N N . ASP A 1 191 ? -12.053 -2.413 34.120 1.00 59.97 191 ASP A N 1
ATOM 1598 C CA . ASP A 1 191 ? -13.431 -1.931 34.071 1.00 59.97 191 ASP A CA 1
ATOM 1599 C C . ASP A 1 191 ? -14.388 -2.936 34.721 1.00 59.97 191 ASP A C 1
ATOM 1601 O O . ASP A 1 191 ? -15.248 -2.548 35.514 1.00 59.97 191 ASP A O 1
ATOM 1605 N N . ALA A 1 192 ? -14.189 -4.238 34.491 1.00 61.94 192 ALA A N 1
ATOM 1606 C CA . ALA A 1 192 ? -14.991 -5.289 35.115 1.00 61.94 192 ALA A CA 1
ATOM 1607 C C . ALA A 1 192 ? -14.764 -5.401 36.636 1.00 61.94 192 ALA A C 1
ATOM 1609 O O . ALA A 1 192 ? -15.721 -5.586 37.396 1.00 61.94 192 ALA A O 1
ATOM 1610 N N . GLU A 1 193 ? -13.519 -5.288 37.111 1.00 70.81 193 GLU A N 1
ATOM 1611 C CA . GLU A 1 193 ? -13.203 -5.309 38.545 1.00 70.81 193 GLU A CA 1
ATOM 1612 C C . GLU A 1 193 ? -13.699 -4.048 39.259 1.00 70.81 193 GLU A C 1
ATOM 1614 O O . GLU A 1 193 ? -14.303 -4.152 40.332 1.00 70.81 193 GLU A O 1
ATOM 1619 N N . CYS A 1 194 ? -13.528 -2.875 38.645 1.00 67.62 194 CYS A N 1
ATOM 1620 C CA . CYS A 1 194 ? -14.014 -1.601 39.168 1.00 67.62 194 CYS A CA 1
ATOM 1621 C C . CYS A 1 194 ? -15.552 -1.572 39.215 1.00 67.62 194 CYS A C 1
ATOM 1623 O O . CYS A 1 194 ? -16.139 -1.182 40.229 1.00 67.62 194 CYS A O 1
ATOM 1625 N N . GLU A 1 195 ? -16.228 -2.081 38.178 1.00 74.69 195 GLU A N 1
ATOM 1626 C CA . GLU A 1 195 ? -17.688 -2.211 38.157 1.00 74.69 195 GLU A CA 1
ATOM 1627 C C . GLU A 1 195 ? -18.179 -3.186 39.241 1.00 74.69 195 GLU A C 1
ATOM 1629 O O . GLU A 1 195 ? -19.129 -2.888 39.975 1.00 74.69 195 GLU A O 1
ATOM 1634 N N . LYS A 1 196 ? -17.511 -4.335 39.404 1.00 79.06 196 LYS A N 1
ATOM 1635 C CA . LYS A 1 196 ? -17.833 -5.319 40.449 1.00 79.06 196 LYS A CA 1
ATOM 1636 C C . LYS A 1 196 ? -17.643 -4.738 41.850 1.00 79.06 196 LYS A C 1
ATOM 1638 O O . LYS A 1 196 ? -18.509 -4.926 42.708 1.00 79.06 196 LYS A O 1
ATOM 1643 N N . GLN A 1 197 ? -16.553 -4.011 42.086 1.00 79.62 197 GLN A N 1
ATOM 1644 C CA . GLN A 1 197 ? -16.295 -3.350 43.363 1.00 79.62 197 GLN A CA 1
ATOM 1645 C C . GLN A 1 197 ? -17.349 -2.276 43.658 1.00 79.62 197 GLN A C 1
ATOM 1647 O O . GLN A 1 197 ? -17.923 -2.262 44.749 1.00 79.62 197 GLN A O 1
ATOM 1652 N N . CYS A 1 198 ? -17.699 -1.449 42.671 1.00 70.44 198 CYS A N 1
ATOM 1653 C CA . CYS A 1 198 ? -18.708 -0.406 42.837 1.00 70.44 198 CYS A CA 1
ATOM 1654 C C . CYS A 1 198 ? -20.112 -0.985 43.109 1.00 70.44 198 CYS A C 1
ATOM 1656 O O . CYS A 1 198 ? -20.843 -0.476 43.964 1.00 70.44 198 CYS A O 1
ATOM 1658 N N . LYS A 1 199 ? -20.480 -2.096 42.450 1.00 79.44 199 LYS A N 1
ATOM 1659 C CA . LYS A 1 199 ? -21.731 -2.834 42.722 1.00 79.44 199 LYS A CA 1
ATOM 1660 C C . LYS A 1 199 ? -21.770 -3.392 44.147 1.00 79.44 199 LYS A C 1
ATOM 1662 O O . LYS A 1 199 ? -22.810 -3.302 44.801 1.00 79.44 199 LYS A O 1
ATOM 1667 N N . ASN A 1 200 ? -20.652 -3.920 44.647 1.00 81.19 200 ASN A N 1
ATOM 1668 C CA . ASN A 1 200 ? -20.557 -4.444 46.013 1.00 81.19 200 ASN A CA 1
ATOM 1669 C C . ASN A 1 200 ? -20.706 -3.339 47.069 1.00 81.19 200 ASN A C 1
ATOM 1671 O O . ASN A 1 200 ? -21.465 -3.501 48.026 1.00 81.19 200 ASN A O 1
ATOM 1675 N N . GLU A 1 201 ? -20.037 -2.201 46.881 1.00 81.19 201 GLU A N 1
ATOM 1676 C CA . GLU A 1 201 ? -20.149 -1.042 47.777 1.00 81.19 201 GLU A CA 1
ATOM 1677 C C . GLU A 1 201 ? -21.574 -0.472 47.794 1.00 81.19 201 GLU A C 1
ATOM 1679 O O . GLU A 1 201 ? -22.120 -0.175 48.860 1.00 81.19 201 GLU A O 1
ATOM 1684 N N . LEU A 1 202 ? -22.221 -0.385 46.628 1.00 80.44 202 LEU A N 1
ATOM 1685 C CA . LEU A 1 202 ? -23.612 0.051 46.522 1.00 80.44 202 LEU A CA 1
ATOM 1686 C C . LEU A 1 202 ? -24.573 -0.920 47.224 1.00 80.44 202 LEU A C 1
ATOM 1688 O O . LEU A 1 202 ? -25.487 -0.477 47.923 1.00 80.44 202 LEU A O 1
ATOM 1692 N N . ALA A 1 203 ? -24.377 -2.231 47.063 1.00 83.00 203 ALA A N 1
ATOM 1693 C CA . ALA A 1 203 ? -25.187 -3.244 47.736 1.00 83.00 203 ALA A CA 1
ATOM 1694 C C . ALA A 1 203 ? -25.045 -3.159 49.265 1.00 83.00 203 ALA A C 1
ATOM 1696 O O . ALA A 1 203 ? -26.051 -3.198 49.978 1.00 83.00 203 ALA A O 1
ATOM 1697 N N . ALA A 1 204 ? -23.820 -2.963 49.762 1.00 84.69 204 ALA A N 1
ATOM 1698 C CA . ALA A 1 204 ? -23.549 -2.770 51.184 1.00 84.69 204 ALA A CA 1
ATOM 1699 C C . ALA A 1 204 ? -24.209 -1.490 51.730 1.00 84.69 204 ALA A C 1
ATOM 1701 O O . ALA A 1 204 ? -24.860 -1.532 52.776 1.00 84.69 204 ALA A O 1
ATOM 1702 N N . ALA A 1 205 ? -24.119 -0.374 51.000 1.00 81.00 205 ALA A N 1
ATOM 1703 C CA . ALA A 1 205 ? -24.748 0.892 51.382 1.00 81.00 205 ALA A CA 1
ATOM 1704 C C . ALA A 1 205 ? -26.285 0.816 51.370 1.00 81.00 205 ALA A C 1
ATOM 1706 O O . ALA A 1 205 ? -26.950 1.355 52.252 1.00 81.00 205 ALA A O 1
ATOM 1707 N N . LEU A 1 206 ? -26.879 0.113 50.400 1.00 79.81 206 LEU A N 1
ATOM 1708 C CA . LEU A 1 206 ? -28.328 -0.103 50.359 1.00 79.81 206 LEU A CA 1
ATOM 1709 C C . LEU A 1 206 ? -28.815 -0.984 51.516 1.00 79.81 206 LEU A C 1
ATOM 1711 O O . LEU A 1 206 ? -29.916 -0.755 52.025 1.00 79.81 206 LEU A O 1
ATOM 1715 N N . ALA A 1 207 ? -28.020 -1.967 51.945 1.00 82.25 207 ALA A N 1
ATOM 1716 C CA . ALA A 1 207 ? -28.372 -2.846 53.056 1.00 82.25 207 ALA A CA 1
ATOM 1717 C C . ALA A 1 207 ? -28.475 -2.085 54.390 1.00 82.25 207 ALA A C 1
ATOM 1719 O O . ALA A 1 207 ? -29.417 -2.328 55.147 1.00 82.25 207 ALA A O 1
ATOM 1720 N N . SER A 1 208 ? -27.577 -1.126 54.642 1.00 80.75 208 SER A N 1
ATOM 1721 C CA . SER A 1 208 ? -27.531 -0.335 55.883 1.00 80.75 208 SER A CA 1
ATOM 1722 C C . SER A 1 208 ? -28.382 0.944 55.871 1.00 80.75 208 SER A C 1
ATOM 1724 O O . SER A 1 208 ? -28.628 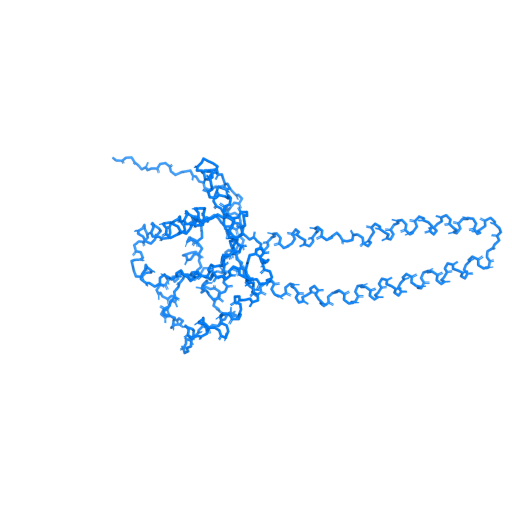1.518 56.931 1.00 80.75 208 SER A O 1
ATOM 1726 N N . ALA A 1 209 ? -28.861 1.387 54.706 1.00 80.50 209 ALA A N 1
ATOM 1727 C CA . ALA A 1 209 ? -29.599 2.642 54.559 1.00 80.50 209 ALA A CA 1
ATOM 1728 C C . ALA A 1 209 ? -31.076 2.572 54.998 1.00 80.50 209 ALA A C 1
ATOM 1730 O O . ALA A 1 209 ? -31.773 1.568 54.810 1.00 80.50 209 ALA A O 1
ATOM 1731 N N . THR A 1 210 ? -31.573 3.701 55.509 1.00 83.00 210 THR A N 1
ATOM 1732 C CA . THR A 1 210 ? -32.993 3.942 55.817 1.00 83.00 210 THR A CA 1
ATOM 1733 C C . THR A 1 210 ? -33.826 4.137 54.536 1.00 83.00 210 THR A C 1
ATOM 1735 O O . THR A 1 210 ? -33.283 4.261 53.438 1.00 83.00 210 THR A O 1
ATOM 1738 N N . GLY A 1 211 ? -35.163 4.138 54.634 1.00 75.19 211 GLY A N 1
ATOM 1739 C CA . GLY A 1 211 ? -36.059 4.135 53.463 1.00 75.19 211 GLY A CA 1
ATOM 1740 C C . GLY A 1 211 ? -35.845 5.294 52.475 1.00 75.19 211 GLY A C 1
ATOM 1741 O O . GLY A 1 211 ? -35.797 5.069 51.265 1.00 75.19 211 GLY A O 1
ATOM 1742 N N . GLU A 1 212 ? -35.651 6.512 52.979 1.00 78.19 212 GLU A N 1
ATOM 1743 C CA . GLU A 1 212 ? -35.406 7.711 52.160 1.00 78.19 212 GLU A CA 1
ATOM 1744 C C . GLU A 1 212 ? -33.996 7.713 51.543 1.00 78.19 212 GLU A C 1
ATOM 1746 O O . GLU A 1 212 ? -33.782 8.104 50.392 1.00 78.19 212 GLU A O 1
ATOM 1751 N N . GLU A 1 213 ? -33.026 7.191 52.287 1.00 77.31 213 GLU A N 1
ATOM 1752 C CA . GLU A 1 213 ? -31.627 7.122 51.880 1.00 77.31 213 GLU A CA 1
ATOM 1753 C C . GLU A 1 213 ? -31.393 6.039 50.814 1.00 77.31 213 GLU A C 1
ATOM 1755 O O . GLU A 1 213 ? -30.654 6.260 49.850 1.00 77.31 213 GLU A O 1
ATOM 1760 N N . ARG A 1 214 ? -32.140 4.926 50.872 1.00 77.75 214 ARG A N 1
ATOM 1761 C CA . ARG A 1 214 ? -32.192 3.920 49.796 1.00 77.75 214 ARG A CA 1
ATOM 1762 C C . ARG A 1 214 ? -32.710 4.492 48.481 1.00 77.75 214 ARG A C 1
ATOM 1764 O O . ARG A 1 214 ? -32.172 4.151 47.426 1.00 77.75 214 ARG A O 1
ATOM 1771 N N . ALA A 1 215 ? -33.733 5.347 48.517 1.00 77.06 215 ALA A N 1
ATOM 1772 C CA . ALA A 1 215 ? -34.278 5.967 47.308 1.00 77.06 215 ALA A CA 1
ATOM 1773 C C . ALA A 1 215 ? -33.243 6.891 46.640 1.00 77.06 215 ALA A C 1
ATOM 1775 O O . ALA A 1 215 ? -33.034 6.821 45.426 1.00 77.06 215 ALA A O 1
ATOM 1776 N N . ARG A 1 216 ? -32.510 7.678 47.440 1.00 77.56 216 ARG A N 1
ATOM 1777 C CA . ARG A 1 216 ? -31.406 8.528 46.964 1.00 77.56 216 ARG A CA 1
ATOM 1778 C C . ARG A 1 216 ? -30.239 7.730 46.377 1.00 77.56 216 ARG A C 1
ATOM 1780 O O . ARG A 1 216 ? -29.706 8.118 45.337 1.00 77.56 216 ARG A O 1
ATOM 1787 N N . LEU A 1 217 ? -29.848 6.628 47.016 1.00 75.94 217 LEU A N 1
ATOM 1788 C CA . LEU A 1 217 ? -28.766 5.761 46.537 1.00 75.94 217 LEU A CA 1
ATOM 1789 C C . LEU A 1 217 ? -29.126 5.060 45.221 1.00 75.94 217 LEU A C 1
ATOM 1791 O O . LEU A 1 217 ? -28.291 5.010 44.320 1.00 75.94 217 LEU A O 1
ATOM 1795 N N . ARG A 1 218 ? -30.376 4.603 45.061 1.00 79.19 218 ARG A N 1
ATOM 1796 C CA . ARG A 1 218 ? -30.863 4.031 43.792 1.00 79.19 218 ARG A CA 1
ATOM 1797 C C . ARG A 1 218 ? -30.815 5.044 42.651 1.00 79.19 218 ARG A C 1
ATOM 1799 O O . ARG A 1 218 ? -30.300 4.722 41.590 1.00 79.19 218 ARG A O 1
ATOM 1806 N N . MET A 1 219 ? -31.264 6.278 42.887 1.00 78.06 219 MET A N 1
ATOM 1807 C CA . MET A 1 219 ? -31.242 7.327 41.860 1.00 78.06 219 MET A CA 1
ATOM 1808 C C . MET A 1 219 ? -29.811 7.717 41.452 1.00 78.06 219 MET A C 1
ATOM 1810 O O . MET A 1 219 ? -29.528 7.893 40.268 1.00 78.06 219 MET A O 1
ATOM 1814 N N . LYS A 1 220 ? -28.877 7.790 42.413 1.00 76.12 220 LYS A N 1
ATOM 1815 C CA . LYS A 1 220 ? -27.447 8.006 42.126 1.00 76.12 220 LYS A CA 1
ATOM 1816 C C . LYS A 1 220 ? -26.822 6.851 41.341 1.00 76.12 220 LYS A C 1
ATOM 1818 O O . LYS A 1 220 ? -26.003 7.109 40.466 1.00 76.12 220 LYS A O 1
ATOM 1823 N N . ALA A 1 221 ? -27.200 5.607 41.636 1.00 73.12 221 ALA A N 1
ATOM 1824 C CA . ALA A 1 221 ? -26.713 4.438 40.911 1.00 73.12 221 ALA A CA 1
ATOM 1825 C C . ALA A 1 221 ? -27.155 4.455 39.442 1.00 73.12 221 ALA A C 1
ATOM 1827 O O . ALA A 1 221 ? -26.321 4.256 38.566 1.00 73.12 221 ALA A O 1
ATOM 1828 N N . THR A 1 222 ? -28.419 4.796 39.167 1.00 74.00 222 THR A N 1
ATOM 1829 C CA . THR A 1 222 ? -28.929 4.932 37.794 1.00 74.00 222 THR A CA 1
ATOM 1830 C C . THR A 1 222 ? -28.164 6.000 37.011 1.00 74.00 222 THR A C 1
ATOM 1832 O O . THR A 1 222 ? -27.702 5.731 35.910 1.00 74.00 222 THR A O 1
ATOM 1835 N N . LEU A 1 223 ? -27.936 7.179 37.603 1.00 68.19 223 LEU A N 1
ATOM 1836 C CA . LEU A 1 223 ? -27.167 8.255 36.959 1.00 68.19 223 LEU A CA 1
ATOM 1837 C C . LEU A 1 223 ? -25.697 7.883 36.718 1.00 68.19 223 LEU A C 1
ATOM 1839 O O . LEU A 1 223 ? -25.092 8.330 35.746 1.00 68.19 223 LEU A O 1
ATOM 1843 N N . ARG A 1 224 ? -25.104 7.079 37.607 1.00 63.66 224 ARG A N 1
ATOM 1844 C CA . ARG A 1 224 ? -23.715 6.624 37.478 1.00 63.66 224 ARG A CA 1
ATOM 1845 C C . ARG A 1 224 ? -23.571 5.534 36.417 1.00 63.66 224 ARG A C 1
ATOM 1847 O O . ARG A 1 224 ? -22.581 5.540 35.702 1.00 63.66 224 ARG A O 1
ATOM 1854 N N . GLN A 1 225 ? -24.559 4.652 36.283 1.00 61.50 225 GLN A N 1
ATOM 1855 C CA . GLN A 1 225 ? -24.597 3.611 35.254 1.00 61.50 225 GLN A CA 1
ATOM 1856 C C . GLN A 1 225 ? -24.802 4.208 33.850 1.00 61.50 225 GLN A C 1
ATOM 1858 O O . GLN A 1 225 ? -24.177 3.759 32.892 1.00 61.50 225 GLN A O 1
ATOM 1863 N N . ASP A 1 226 ? -25.584 5.286 33.754 1.00 55.97 226 ASP A N 1
ATOM 1864 C CA . ASP A 1 226 ? -25.766 6.072 32.527 1.00 55.97 226 ASP A CA 1
ATOM 1865 C C . ASP A 1 226 ? -24.485 6.839 32.138 1.00 55.97 226 ASP A C 1
ATOM 1867 O O . ASP A 1 226 ? -24.151 6.962 30.962 1.00 55.97 226 ASP A O 1
ATOM 1871 N N . ARG A 1 227 ? -23.707 7.303 33.131 1.00 50.91 227 ARG A N 1
ATOM 1872 C CA . ARG A 1 227 ? -22.383 7.909 32.909 1.00 50.91 227 ARG A CA 1
ATOM 1873 C C . ARG A 1 227 ? -21.333 6.875 32.496 1.00 50.91 227 ARG A C 1
ATOM 1875 O O . ARG A 1 227 ? -20.618 7.124 31.538 1.00 50.91 227 ARG A O 1
ATOM 1882 N N . PHE A 1 228 ? -21.272 5.722 33.161 1.00 46.81 228 PHE A N 1
ATOM 1883 C CA . PHE A 1 228 ? -20.320 4.657 32.825 1.00 46.81 228 PHE A CA 1
ATOM 1884 C C . PHE A 1 228 ? -20.578 4.098 31.421 1.00 46.81 228 PHE A C 1
ATOM 1886 O O . PHE A 1 228 ? -19.635 3.848 30.691 1.00 46.81 228 PHE A O 1
ATOM 1893 N N . SER A 1 229 ? -21.843 4.013 30.995 1.00 51.16 229 SER A N 1
ATOM 1894 C CA . SER A 1 229 ? -22.206 3.634 29.618 1.00 51.16 229 SER A CA 1
ATOM 1895 C C . SER A 1 229 ? -21.820 4.693 28.571 1.00 51.16 229 SER A C 1
ATOM 1897 O O . SER A 1 229 ? -21.726 4.376 27.391 1.00 51.16 229 SER A O 1
ATOM 1899 N N . ARG A 1 230 ? -21.604 5.952 28.984 1.00 50.50 230 ARG A N 1
ATOM 1900 C CA . ARG A 1 230 ? -21.078 7.035 28.132 1.00 50.50 230 ARG A CA 1
ATOM 1901 C C . ARG A 1 230 ? -19.552 7.138 28.166 1.00 50.50 230 ARG A C 1
ATOM 1903 O O . ARG A 1 230 ? -18.981 7.597 27.193 1.00 50.50 230 ARG A O 1
ATOM 1910 N N . GLU A 1 231 ? -18.910 6.745 29.266 1.00 42.94 231 GLU A N 1
ATOM 1911 C CA . GLU A 1 231 ? -17.444 6.748 29.430 1.00 42.94 231 GLU A CA 1
ATOM 1912 C C . GLU A 1 231 ? -16.796 5.450 28.911 1.00 42.94 231 GLU A C 1
ATOM 1914 O O . GLU A 1 231 ? -15.685 5.494 28.405 1.00 42.94 231 GLU A O 1
ATOM 1919 N N . SER A 1 232 ? -17.491 4.304 28.950 1.00 45.75 232 SER A N 1
ATOM 1920 C CA . SER A 1 232 ? -17.063 3.069 28.265 1.00 45.75 232 SER A CA 1
ATOM 1921 C C . SER A 1 232 ? -17.267 3.132 26.750 1.00 45.75 232 SER A C 1
ATOM 1923 O O . SER A 1 232 ? -16.877 2.211 26.039 1.00 45.75 232 SER A O 1
ATOM 1925 N N . ALA A 1 233 ? -17.912 4.193 26.267 1.00 41.62 233 ALA A N 1
ATOM 1926 C CA . ALA A 1 233 ? -17.923 4.590 24.870 1.00 41.62 233 ALA A CA 1
ATOM 1927 C C . ALA A 1 233 ? -16.700 5.476 24.572 1.00 41.62 233 ALA A C 1
ATOM 1929 O O . ALA A 1 233 ? -16.829 6.509 23.920 1.00 41.62 233 ALA A O 1
ATOM 1930 N N . ASP A 1 234 ? -15.518 5.091 25.074 1.00 43.81 234 ASP A N 1
ATOM 1931 C CA . ASP A 1 234 ? -14.275 5.453 24.396 1.00 43.81 234 ASP A CA 1
ATOM 1932 C C . ASP A 1 23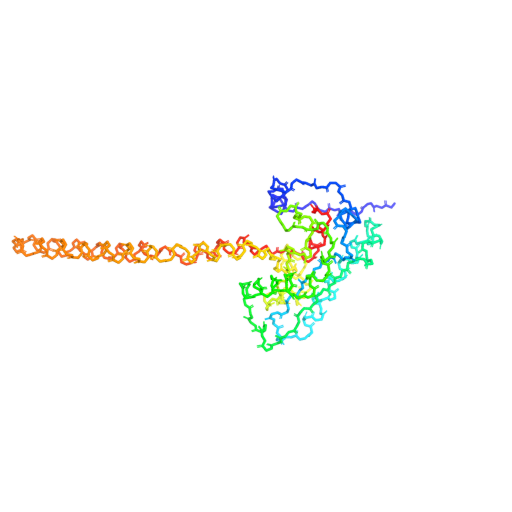4 ? -14.416 4.903 22.976 1.00 43.81 234 ASP A C 1
ATOM 1934 O O . ASP A 1 234 ? -14.422 3.692 22.740 1.00 43.81 234 ASP A O 1
ATOM 1938 N N . ASP A 1 235 ? -14.695 5.836 22.082 1.00 40.78 235 ASP A N 1
ATOM 1939 C CA . ASP A 1 235 ? -15.324 5.619 20.799 1.00 40.78 235 ASP A CA 1
ATOM 1940 C C . ASP A 1 235 ? -14.423 4.764 19.891 1.00 40.78 235 ASP A C 1
ATOM 1942 O O . ASP A 1 235 ? -13.271 5.152 19.652 1.00 40.78 235 ASP A O 1
ATOM 1946 N N . PRO A 1 236 ? -14.885 3.611 19.369 1.00 43.19 236 PRO A N 1
ATOM 1947 C CA . PRO A 1 236 ? -14.168 2.928 18.297 1.00 43.19 236 PRO A CA 1
ATOM 1948 C C . PRO A 1 236 ? -13.893 3.861 17.102 1.00 43.19 236 PRO A C 1
ATOM 1950 O O . PRO A 1 236 ? -12.890 3.650 16.417 1.00 43.19 236 PRO A O 1
ATOM 1953 N N . ASP A 1 237 ? -14.679 4.931 16.916 1.00 39.16 237 ASP A N 1
ATOM 1954 C CA . ASP A 1 237 ? -14.461 5.934 15.870 1.00 39.16 237 ASP A CA 1
ATOM 1955 C C . ASP A 1 237 ? -13.185 6.768 16.101 1.00 39.16 237 ASP A C 1
ATOM 1957 O O . ASP A 1 237 ? -12.524 7.133 15.136 1.00 39.16 237 ASP A O 1
ATOM 1961 N N . VAL A 1 238 ? -12.738 6.997 17.347 1.00 39.16 238 VAL A N 1
ATOM 1962 C CA . VAL A 1 238 ? -11.482 7.736 17.633 1.00 39.16 238 VAL A CA 1
ATOM 1963 C C . VAL A 1 238 ? -10.243 6.904 17.272 1.00 39.16 238 VAL A C 1
ATOM 1965 O O . VAL A 1 238 ? -9.185 7.437 16.928 1.00 39.16 238 VAL A O 1
ATOM 1968 N N . VAL A 1 239 ? -10.345 5.574 17.319 1.00 38.78 239 VAL A N 1
ATOM 1969 C CA . VAL A 1 239 ? -9.273 4.679 16.851 1.00 38.78 239 VAL A CA 1
ATOM 1970 C C . VAL A 1 239 ? -9.349 4.490 15.335 1.00 38.78 239 VAL A C 1
ATOM 1972 O O . VAL A 1 239 ? -8.302 4.417 14.692 1.00 38.78 239 VAL A O 1
ATOM 1975 N N . GLU A 1 240 ? -10.547 4.474 14.742 1.00 40.06 240 GLU A N 1
ATOM 1976 C CA . GLU A 1 240 ? -10.702 4.508 13.284 1.00 40.06 240 GLU A CA 1
ATOM 1977 C C . GLU A 1 240 ? -10.141 5.808 12.687 1.00 40.06 240 GLU A C 1
ATOM 1979 O O . GLU A 1 240 ? -9.471 5.763 11.658 1.00 40.06 240 GLU A O 1
ATOM 1984 N N . GLU A 1 241 ? -10.294 6.937 13.383 1.00 37.12 241 GLU A N 1
ATOM 1985 C CA . GLU A 1 241 ? -9.690 8.227 13.033 1.00 37.12 241 GLU A CA 1
ATOM 1986 C C . GLU A 1 241 ? -8.147 8.156 13.088 1.00 37.12 241 GLU A C 1
ATOM 1988 O O . GLU A 1 241 ? -7.474 8.588 12.153 1.00 37.12 241 GLU A O 1
ATOM 1993 N N . ASN A 1 242 ? -7.564 7.464 14.077 1.00 34.97 242 ASN A N 1
ATOM 1994 C CA . ASN A 1 242 ? -6.111 7.217 14.139 1.00 34.97 242 ASN A CA 1
ATOM 1995 C C . ASN A 1 242 ? -5.606 6.206 13.086 1.00 34.97 242 ASN A C 1
ATOM 1997 O O . ASN A 1 242 ? -4.473 6.312 12.620 1.00 34.97 242 ASN A O 1
ATOM 2001 N N . LEU A 1 243 ? -6.424 5.231 12.673 1.00 37.41 243 LEU A N 1
ATOM 2002 C CA . LEU A 1 243 ? -6.116 4.352 11.535 1.00 37.41 243 LEU A CA 1
ATOM 2003 C C . LEU A 1 243 ? -6.297 5.077 10.194 1.00 37.41 243 LEU A C 1
ATOM 2005 O O . LEU A 1 243 ? -5.609 4.752 9.222 1.00 37.41 243 LEU A O 1
ATOM 2009 N N . SER A 1 244 ? -7.195 6.062 10.130 1.00 42.41 244 SER A N 1
ATOM 2010 C CA . SER A 1 244 ? -7.380 6.931 8.969 1.00 42.41 244 SER A CA 1
ATOM 2011 C C . SER A 1 244 ? -6.154 7.821 8.732 1.00 42.41 244 SER A C 1
ATOM 2013 O O . SER A 1 244 ? -5.764 7.991 7.580 1.00 42.41 244 SER A O 1
ATOM 2015 N N . ASP A 1 245 ? -5.455 8.225 9.800 1.00 40.25 245 ASP A N 1
ATOM 2016 C CA . ASP A 1 245 ? -4.176 8.957 9.754 1.00 40.25 245 ASP A CA 1
ATOM 2017 C C . ASP A 1 245 ? -2.995 8.119 9.214 1.00 40.25 245 ASP A C 1
ATOM 2019 O O . ASP A 1 245 ? -2.008 8.652 8.703 1.00 40.25 245 ASP A O 1
ATOM 2023 N N . LEU A 1 246 ? -3.091 6.786 9.267 1.00 40.00 246 LEU A N 1
ATOM 2024 C CA . LEU A 1 246 ? -2.094 5.862 8.696 1.00 40.00 246 LEU A CA 1
ATOM 2025 C C . LEU A 1 246 ? -2.384 5.503 7.243 1.00 40.00 246 LEU A C 1
ATOM 2027 O O . LEU A 1 246 ? -1.503 5.042 6.514 1.00 40.00 246 LEU A O 1
ATOM 2031 N N . ARG A 1 247 ? -3.638 5.687 6.827 1.00 50.81 247 ARG A N 1
ATOM 2032 C CA . ARG A 1 247 ? -4.083 5.562 5.445 1.00 50.81 247 ARG A CA 1
ATOM 2033 C C . ARG A 1 247 ? -3.797 6.879 4.756 1.00 50.81 247 ARG A C 1
ATOM 2035 O O . ARG A 1 247 ? -4.703 7.668 4.497 1.00 50.81 247 ARG A O 1
ATOM 2042 N N . LYS A 1 248 ? -2.537 7.102 4.391 1.00 59.69 248 LYS A N 1
ATOM 2043 C CA . LYS A 1 248 ? -2.246 8.219 3.499 1.00 59.69 248 LYS A CA 1
ATOM 2044 C C . LYS A 1 248 ? -2.913 7.928 2.158 1.00 59.69 248 LYS A C 1
ATOM 2046 O O . LYS A 1 248 ? -2.517 7.018 1.425 1.00 59.69 248 LYS A O 1
ATOM 2051 N N . ARG A 1 249 ? -3.971 8.687 1.866 1.00 55.34 249 ARG A N 1
ATOM 2052 C CA . ARG A 1 249 ? -4.539 8.797 0.523 1.00 55.34 249 ARG A CA 1
ATOM 2053 C C . ARG A 1 249 ? -3.529 9.574 -0.292 1.00 55.34 249 ARG A C 1
ATOM 2055 O O . ARG A 1 249 ? -3.508 10.801 -0.285 1.00 55.34 249 ARG A O 1
ATOM 2062 N N . VAL A 1 250 ? -2.639 8.846 -0.941 1.00 56.72 250 VAL A N 1
ATOM 2063 C CA . VAL A 1 250 ? -1.616 9.461 -1.770 1.00 56.72 250 VAL A CA 1
ATOM 2064 C C . VAL A 1 250 ? -2.184 9.570 -3.163 1.00 56.72 250 VAL A C 1
ATOM 2066 O O . VAL A 1 250 ? -2.704 8.588 -3.711 1.00 56.72 250 VAL A O 1
ATOM 2069 N N . ARG A 1 251 ? -2.081 10.764 -3.747 1.00 60.25 251 ARG A N 1
ATOM 2070 C CA . ARG A 1 251 ? -2.453 10.892 -5.141 1.00 60.25 251 ARG A CA 1
ATOM 2071 C C . ARG A 1 251 ? -1.521 10.075 -6.029 1.00 60.25 251 ARG A C 1
ATOM 2073 O O . ARG A 1 251 ? -0.324 10.021 -5.775 1.00 60.25 251 ARG A O 1
ATOM 2080 N N . ILE A 1 252 ? -2.040 9.463 -7.089 1.00 54.41 252 ILE A N 1
ATOM 2081 C CA . ILE A 1 252 ? -1.229 8.592 -7.960 1.00 54.41 252 ILE A CA 1
ATOM 2082 C C . ILE A 1 252 ? -0.027 9.338 -8.580 1.00 54.41 252 ILE A C 1
ATOM 2084 O O . ILE A 1 252 ? 1.029 8.737 -8.759 1.00 54.41 252 ILE A O 1
ATOM 2088 N N . ASP A 1 253 ? -0.149 10.639 -8.854 1.00 47.00 253 ASP A N 1
ATOM 2089 C CA . ASP A 1 253 ? 0.964 11.480 -9.318 1.00 47.00 253 ASP A CA 1
ATOM 2090 C C . ASP A 1 253 ? 2.035 11.717 -8.238 1.00 47.00 253 ASP A C 1
ATOM 2092 O O . ASP A 1 253 ? 3.212 11.788 -8.571 1.00 47.00 253 ASP A O 1
ATOM 2096 N N . ILE A 1 254 ? 1.649 11.727 -6.958 1.00 52.25 254 ILE A N 1
ATOM 2097 C CA . ILE A 1 254 ? 2.547 11.886 -5.798 1.00 52.25 254 ILE A CA 1
ATOM 2098 C C . ILE A 1 254 ? 3.160 10.542 -5.369 1.00 52.25 254 ILE A C 1
ATOM 2100 O O . ILE A 1 254 ? 4.210 10.503 -4.735 1.00 52.25 254 ILE A O 1
ATOM 2104 N N . LEU A 1 255 ? 2.551 9.410 -5.740 1.00 55.56 255 LEU A N 1
ATOM 2105 C CA . LEU A 1 255 ? 3.077 8.073 -5.435 1.00 55.56 255 LEU A CA 1
ATOM 2106 C C . LEU A 1 255 ? 4.508 7.879 -5.958 1.00 55.56 255 LEU A C 1
ATOM 2108 O O . LEU A 1 255 ? 5.292 7.136 -5.374 1.00 55.56 255 LEU A O 1
ATOM 2112 N N . VAL A 1 256 ? 4.842 8.540 -7.064 1.00 50.69 256 VAL A N 1
ATOM 2113 C CA . VAL A 1 256 ? 6.168 8.466 -7.680 1.00 50.69 256 VAL A CA 1
ATOM 2114 C C . VAL A 1 256 ? 7.088 9.554 -7.136 1.00 50.69 256 VAL A C 1
ATOM 2116 O O . VAL A 1 256 ? 8.267 9.279 -6.927 1.00 50.69 256 VAL A O 1
ATOM 2119 N N . ASP A 1 257 ? 6.543 10.732 -6.818 1.00 52.50 257 ASP A N 1
ATOM 2120 C CA . ASP A 1 257 ? 7.266 11.781 -6.091 1.00 52.50 257 ASP A CA 1
ATOM 2121 C C . ASP A 1 257 ? 7.768 11.250 -4.733 1.00 52.50 257 ASP A C 1
ATOM 2123 O O . ASP A 1 257 ? 8.925 11.462 -4.389 1.00 52.50 257 ASP A O 1
ATOM 2127 N N . LEU A 1 258 ? 6.978 10.421 -4.033 1.00 55.59 258 LEU A N 1
ATOM 2128 C CA . LEU A 1 258 ? 7.389 9.699 -2.817 1.00 55.59 258 LEU A CA 1
ATOM 2129 C C . LEU A 1 258 ? 8.674 8.881 -2.992 1.00 55.59 258 LEU A C 1
ATOM 2131 O O . LEU A 1 258 ? 9.379 8.672 -2.019 1.00 55.59 258 LEU A O 1
ATOM 2135 N N . TYR A 1 259 ? 8.986 8.399 -4.197 1.00 51.16 259 TYR A N 1
ATOM 2136 C CA . TYR A 1 259 ? 10.204 7.623 -4.454 1.00 51.16 259 TYR A CA 1
ATOM 2137 C C . TYR A 1 259 ? 11.453 8.483 -4.663 1.00 51.16 259 TYR A C 1
ATOM 2139 O O . TYR A 1 259 ? 12.561 7.958 -4.638 1.00 51.16 259 TYR A O 1
ATOM 2147 N N . ALA A 1 260 ? 11.270 9.766 -4.949 1.00 44.91 260 ALA A N 1
ATOM 2148 C CA . ALA A 1 260 ? 12.347 10.712 -5.205 1.00 44.91 260 ALA A CA 1
ATOM 2149 C C . ALA A 1 260 ? 12.482 11.779 -4.112 1.00 44.91 260 ALA A C 1
ATOM 2151 O O . ALA A 1 260 ? 13.461 12.521 -4.081 1.00 44.91 260 ALA A O 1
ATOM 2152 N N . GLU A 1 261 ? 11.482 11.868 -3.239 1.00 41.72 261 GLU A N 1
ATOM 2153 C CA . GLU A 1 261 ? 11.464 12.690 -2.033 1.00 41.72 261 GLU A CA 1
ATOM 2154 C C . GLU A 1 261 ? 11.862 11.898 -0.765 1.00 41.72 261 GLU A C 1
ATOM 2156 O O . GLU A 1 261 ? 12.009 12.511 0.299 1.00 41.72 261 GLU A O 1
ATOM 2161 N N . LEU A 1 262 ? 12.057 10.572 -0.897 1.00 41.22 262 LEU A N 1
ATOM 2162 C CA . LEU A 1 262 ? 12.663 9.629 0.061 1.00 41.22 262 LEU A CA 1
ATOM 2163 C C . LEU A 1 262 ? 14.122 9.342 -0.319 1.00 41.22 262 LEU A C 1
ATOM 2165 O O . LEU A 1 262 ? 14.997 9.447 0.572 1.00 41.22 262 LEU A O 1
#

Sequence (262 aa):
MAQPNFRPFSTHVQKEVEDFHALHPRTDRTIEEALKHYRLCQCGFVIFRCTYRSQYKWDKFVALVKGHAREYCEKWEVESARDCLRWTIIEDAAALDDADILETSHRFKDWVERGPGSQEIQGSAYSPLWHPDCPRYNWFVHVDEESLESVVDDVKAKEKDGYFCKVVYADQVLLLEREREKLHPWKVIQDAECEKQCKNELAAALASATGEERARLRMKATLRQDRFSRESADDPDVVEENLSDLRKRVRIDILVDLYAEL

pLDDT: mean 70.38, std 19.48, range [24.77, 96.94]

Secondary structure (DSSP, 8-state):
-PPP-PPPPPHHHHHHHHHHHHHS------HHHHHHHHT-S-EEEEEEE---S-HHHHHHHHHHHHHHHHHHHHHTT-HHHHHHEEEEEE--HHHHTT--HHHHHHHHHHHHHTSHHHHHTTTS---TTT-TT-HHHHEEEEE-HHHHHHTT-TTGGGSTT-SEEEEEEHHHHHHHHHHHHHHHHHHHHHHHHHHHHHHHHHHHHHHH--HHHHHHHHHHHHHHHHHHHHHS---HHHHHHHHHTTSEEEETTHHHHTTT--